Protein AF-A0A8J5SGZ2-F1 (afdb_monomer_lite)

Structure (mmCIF, N/CA/C/O backbone):
data_AF-A0A8J5SGZ2-F1
#
_entry.id   AF-A0A8J5SGZ2-F1
#
loop_
_atom_site.group_PDB
_atom_site.id
_atom_site.type_symbol
_atom_site.label_atom_id
_atom_site.label_alt_id
_atom_site.label_comp_id
_atom_site.label_asym_id
_atom_site.label_entity_id
_atom_site.label_seq_id
_atom_site.pdbx_PDB_ins_code
_atom_site.Cartn_x
_atom_site.Cartn_y
_atom_site.Cartn_z
_atom_site.occupancy
_atom_site.B_iso_or_equiv
_atom_site.auth_seq_id
_atom_site.auth_comp_id
_atom_site.auth_asym_id
_atom_site.auth_atom_id
_atom_site.pdbx_PDB_model_num
ATOM 1 N N . MET A 1 1 ? 29.372 41.945 -6.429 1.00 39.78 1 MET A N 1
ATOM 2 C CA . MET A 1 1 ? 28.797 40.917 -5.534 1.00 39.78 1 MET A CA 1
ATOM 3 C C . MET A 1 1 ? 28.670 39.652 -6.368 1.00 39.78 1 MET A C 1
ATOM 5 O O . MET A 1 1 ? 27.848 39.623 -7.261 1.00 39.78 1 MET A O 1
ATOM 9 N N . GLY A 1 2 ? 29.602 38.709 -6.348 1.00 36.69 2 GLY A N 1
ATOM 10 C CA . GLY A 1 2 ? 30.137 38.030 -5.170 1.00 36.69 2 GLY A CA 1
ATOM 11 C C . GLY A 1 2 ? 29.580 36.607 -5.205 1.00 36.69 2 GLY A C 1
ATOM 12 O O . GLY A 1 2 ? 28.569 36.333 -4.583 1.00 36.69 2 GLY A O 1
ATOM 13 N N . SER A 1 3 ? 30.179 35.780 -6.062 1.00 44.12 3 SER A N 1
ATOM 14 C CA . SER A 1 3 ? 29.795 34.405 -6.386 1.00 44.12 3 SER A CA 1
ATOM 15 C C . SER A 1 3 ? 30.082 33.466 -5.215 1.00 44.12 3 SER A C 1
ATOM 17 O O . SER A 1 3 ? 31.249 33.270 -4.885 1.00 44.12 3 SER A O 1
ATOM 19 N N . GLU A 1 4 ? 29.058 32.824 -4.656 1.00 42.91 4 GLU A N 1
ATOM 20 C CA . GLU A 1 4 ? 29.219 31.717 -3.706 1.00 42.91 4 GLU A CA 1
ATOM 21 C C . GLU A 1 4 ? 28.870 30.395 -4.406 1.00 42.91 4 GLU A C 1
ATOM 23 O O . GLU A 1 4 ? 27.816 29.793 -4.230 1.00 42.91 4 GLU A O 1
ATOM 28 N N . GLU A 1 5 ? 29.769 29.979 -5.300 1.00 47.19 5 GLU A N 1
ATOM 29 C CA . GLU A 1 5 ? 29.737 28.650 -5.907 1.00 47.19 5 GLU A CA 1
ATOM 30 C C . GLU A 1 5 ? 30.423 27.692 -4.926 1.00 47.19 5 GLU A C 1
ATOM 32 O O . GLU A 1 5 ? 31.636 27.766 -4.705 1.00 47.19 5 GLU A O 1
ATOM 37 N N . THR A 1 6 ? 29.634 26.827 -4.289 1.00 52.28 6 THR A N 1
ATOM 38 C CA . THR A 1 6 ? 30.109 25.872 -3.285 1.00 52.28 6 THR A CA 1
ATOM 39 C C . THR A 1 6 ? 31.180 24.943 -3.860 1.00 52.28 6 THR A C 1
ATOM 41 O O . THR A 1 6 ? 31.111 24.485 -5.004 1.00 52.28 6 THR A O 1
ATOM 44 N N . ALA A 1 7 ? 32.188 24.633 -3.038 1.00 47.56 7 ALA A N 1
ATOM 45 C CA . ALA A 1 7 ? 33.376 23.862 -3.414 1.00 47.56 7 ALA A CA 1
ATOM 46 C C . ALA A 1 7 ? 33.071 22.500 -4.081 1.00 47.56 7 ALA A C 1
ATOM 48 O O . ALA A 1 7 ? 33.886 22.000 -4.851 1.00 47.56 7 ALA A O 1
ATOM 49 N N . ALA A 1 8 ? 31.883 21.926 -3.867 1.00 44.81 8 ALA A N 1
ATOM 50 C CA . ALA A 1 8 ? 31.433 20.694 -4.515 1.00 44.81 8 ALA A CA 1
ATOM 51 C C . ALA A 1 8 ? 31.189 20.840 -6.036 1.00 44.81 8 ALA A C 1
ATOM 53 O O . ALA A 1 8 ? 31.510 19.928 -6.803 1.00 44.81 8 ALA A O 1
ATOM 54 N N . VAL A 1 9 ? 30.690 21.994 -6.498 1.00 49.38 9 VAL A N 1
ATOM 55 C CA . VAL A 1 9 ? 30.356 22.238 -7.918 1.00 49.38 9 VAL A CA 1
ATOM 56 C C . VAL A 1 9 ? 31.623 22.421 -8.763 1.00 49.38 9 VAL A C 1
ATOM 58 O O . VAL A 1 9 ? 31.719 21.917 -9.889 1.00 49.38 9 VAL A O 1
ATOM 61 N N . ARG A 1 10 ? 32.656 23.043 -8.182 1.00 52.56 10 ARG A N 1
ATOM 62 C CA . ARG A 1 10 ? 33.971 23.212 -8.821 1.00 52.56 10 ARG A CA 1
ATOM 63 C C . ARG A 1 10 ? 34.702 21.882 -9.018 1.00 52.56 10 ARG A C 1
ATOM 65 O O . ARG A 1 10 ? 35.293 21.667 -10.079 1.00 52.56 10 ARG A O 1
ATOM 72 N N . THR A 1 11 ? 34.603 20.957 -8.063 1.00 52.12 11 THR A N 1
ATOM 73 C CA . THR A 1 11 ? 35.242 19.632 -8.158 1.00 52.12 11 THR A CA 1
ATOM 74 C C . THR A 1 11 ? 34.554 18.741 -9.200 1.00 52.12 11 THR A C 1
ATOM 76 O O . THR A 1 11 ? 35.231 18.052 -9.967 1.00 52.12 11 THR A O 1
ATOM 79 N N . ALA A 1 12 ? 33.225 18.831 -9.330 1.00 43.44 12 ALA A N 1
ATOM 80 C CA . ALA A 1 12 ? 32.468 18.105 -10.353 1.00 43.44 12 ALA A CA 1
ATOM 81 C C . ALA A 1 12 ? 32.780 18.593 -11.784 1.00 43.44 12 ALA A C 1
ATOM 83 O O . ALA A 1 12 ? 32.965 17.785 -12.700 1.00 43.44 12 ALA A O 1
ATOM 84 N N . ARG A 1 13 ? 32.937 19.911 -11.990 1.00 51.06 13 ARG A N 1
ATOM 85 C CA . ARG A 1 13 ? 33.334 20.464 -13.300 1.00 51.06 13 ARG A CA 1
ATOM 86 C C . ARG A 1 13 ? 34.780 20.135 -13.682 1.00 51.06 13 ARG A C 1
ATOM 88 O O . ARG A 1 13 ? 35.051 19.939 -14.868 1.00 51.06 13 ARG A O 1
ATOM 95 N N . ALA A 1 14 ? 35.694 20.017 -12.718 1.00 48.00 14 ALA A N 1
ATOM 96 C CA . ALA A 1 14 ? 37.078 19.612 -12.980 1.00 48.00 14 ALA A CA 1
ATOM 97 C C . ALA A 1 14 ? 37.195 18.133 -13.411 1.00 48.00 14 ALA A C 1
ATOM 99 O O . ALA A 1 14 ? 37.999 17.813 -14.293 1.00 48.00 14 ALA A O 1
ATOM 100 N N . ALA A 1 15 ? 36.351 17.246 -12.868 1.00 43.59 15 ALA A N 1
ATOM 101 C CA . ALA A 1 15 ? 36.288 15.837 -13.268 1.00 43.59 15 ALA A CA 1
ATOM 102 C C . ALA A 1 15 ? 35.680 15.650 -14.675 1.00 43.59 15 ALA A C 1
ATOM 104 O O . ALA A 1 15 ? 36.215 14.888 -15.482 1.00 43.59 15 ALA A O 1
ATOM 105 N N . GLN A 1 16 ? 34.642 16.424 -15.021 1.00 42.50 16 GLN A N 1
ATOM 106 C CA . GLN A 1 16 ? 33.999 16.389 -16.345 1.00 42.50 16 GLN A CA 1
ATOM 107 C C . GLN A 1 16 ? 34.901 16.947 -17.465 1.00 42.50 16 GLN A C 1
ATOM 109 O O . GLN A 1 16 ? 34.803 16.527 -18.617 1.00 42.50 16 GLN A O 1
ATOM 114 N N . LYS A 1 17 ? 35.805 17.890 -17.154 1.00 40.62 17 LYS A N 1
ATOM 115 C CA . LYS A 1 17 ? 36.728 18.476 -18.147 1.00 40.62 17 LYS A CA 1
ATOM 116 C C . LYS A 1 17 ? 37.963 17.607 -18.415 1.00 40.62 17 LYS A C 1
ATOM 118 O O . LYS A 1 17 ? 38.535 17.705 -19.499 1.00 40.62 17 LYS A O 1
ATOM 123 N N . ARG A 1 18 ? 38.347 16.722 -17.484 1.00 39.28 18 ARG A N 1
ATOM 124 C CA . ARG A 1 18 ? 39.456 15.763 -17.672 1.00 39.28 18 ARG A CA 1
ATOM 125 C C . ARG A 1 18 ? 39.106 14.570 -18.570 1.00 39.28 18 ARG A C 1
ATOM 127 O O . ARG A 1 18 ? 40.022 13.940 -19.086 1.00 39.28 18 ARG A O 1
ATOM 134 N N . SER A 1 19 ? 37.827 14.286 -18.825 1.00 36.94 19 SER A N 1
ATOM 135 C CA . SER A 1 19 ? 37.414 13.186 -19.715 1.00 36.94 19 SER A CA 1
ATOM 136 C C . SER A 1 19 ? 37.376 13.555 -21.206 1.00 36.94 19 SER A C 1
ATOM 138 O O . SER A 1 19 ? 37.208 12.673 -22.046 1.00 36.94 19 SER A O 1
ATOM 140 N N . ARG A 1 20 ? 37.563 14.836 -21.566 1.00 40.66 20 ARG A N 1
ATOM 141 C CA . ARG A 1 20 ? 37.432 15.333 -22.953 1.00 40.66 20 ARG A CA 1
ATOM 142 C C . ARG A 1 20 ? 38.737 15.684 -23.672 1.00 40.66 20 ARG A C 1
ATOM 144 O O . ARG A 1 20 ? 38.683 16.199 -24.784 1.00 40.66 20 ARG A O 1
ATOM 151 N N . ALA A 1 21 ? 39.895 15.368 -23.100 1.00 38.44 21 ALA A N 1
ATOM 152 C CA . ALA A 1 21 ? 41.175 15.537 -23.781 1.00 38.44 21 ALA A CA 1
ATOM 153 C C . ALA A 1 21 ? 41.801 14.175 -24.114 1.00 38.44 21 ALA A C 1
ATOM 155 O O . ALA A 1 21 ? 42.454 13.556 -23.275 1.00 38.44 21 ALA A O 1
ATOM 156 N N . ARG A 1 22 ? 41.655 13.721 -25.364 1.00 38.19 22 ARG A N 1
ATOM 157 C CA . ARG A 1 22 ? 42.658 12.837 -25.971 1.00 38.19 22 ARG A CA 1
ATOM 158 C C . ARG A 1 22 ? 42.935 13.267 -27.406 1.00 38.19 22 ARG A C 1
ATOM 160 O O . ARG A 1 22 ? 42.044 13.288 -28.246 1.00 38.19 22 ARG A O 1
ATOM 167 N N . ALA A 1 23 ? 44.191 13.653 -27.596 1.00 37.97 23 ALA A N 1
ATOM 168 C CA . ALA A 1 23 ? 44.833 14.072 -28.831 1.00 37.97 23 ALA A CA 1
ATOM 169 C C . ALA A 1 23 ? 45.091 12.865 -29.777 1.00 37.97 23 ALA A C 1
ATOM 171 O O . ALA A 1 23 ? 44.833 11.720 -29.385 1.00 37.97 23 ALA A O 1
ATOM 172 N N . PRO A 1 24 ? 45.555 13.107 -31.019 1.00 43.41 24 PRO A N 1
ATOM 173 C CA . PRO A 1 24 ? 45.446 12.186 -32.147 1.00 43.41 24 PRO A CA 1
ATOM 174 C C . PRO A 1 24 ? 46.598 11.172 -32.227 1.00 43.41 2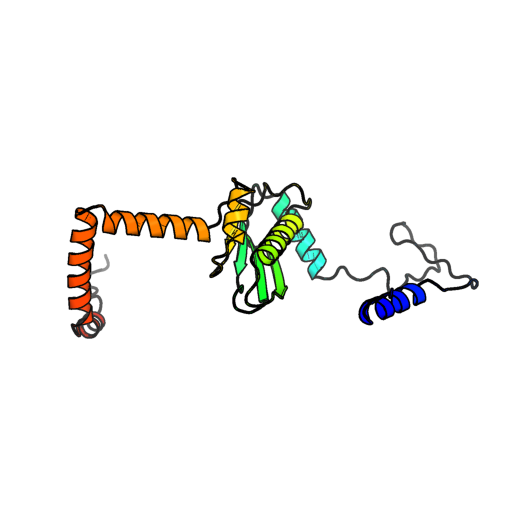4 PRO A C 1
ATOM 176 O O . PRO A 1 24 ? 47.676 11.391 -31.686 1.00 43.41 24 PRO A O 1
ATOM 179 N N . GLY A 1 25 ? 46.373 10.097 -32.992 1.00 43.97 25 GLY A N 1
ATOM 180 C CA . GLY A 1 25 ? 47.436 9.289 -33.599 1.00 43.97 25 GLY A CA 1
ATOM 181 C C . GLY A 1 25 ? 47.843 8.020 -32.846 1.00 43.97 25 GLY A C 1
ATOM 182 O O . GLY A 1 25 ? 48.640 8.051 -31.918 1.00 43.97 25 GLY A O 1
ATOM 183 N N . THR A 1 26 ? 47.315 6.876 -33.284 1.00 41.91 26 THR A N 1
ATOM 184 C CA . THR A 1 26 ? 48.059 5.652 -33.665 1.00 41.91 26 THR A CA 1
ATOM 185 C C . THR A 1 26 ? 47.029 4.571 -33.999 1.00 41.91 26 THR A C 1
ATOM 187 O O . THR A 1 26 ? 46.142 4.261 -33.204 1.00 41.91 26 THR A O 1
ATOM 190 N N . GLY A 1 27 ? 47.088 4.064 -35.231 1.00 46.97 27 GLY A N 1
ATOM 191 C CA . GLY A 1 27 ? 46.049 3.242 -35.846 1.00 46.97 27 GLY A CA 1
ATOM 192 C C . GLY A 1 27 ? 45.743 1.956 -35.081 1.00 46.97 27 GLY A C 1
ATOM 193 O O . GLY A 1 27 ? 46.535 1.022 -35.090 1.00 46.97 27 GLY A O 1
ATOM 194 N N . ARG A 1 28 ? 44.561 1.911 -34.462 1.00 44.16 28 ARG A N 1
ATOM 195 C CA . ARG A 1 28 ? 43.800 0.700 -34.130 1.00 44.16 28 ARG A CA 1
ATOM 196 C C . ARG A 1 28 ? 42.321 1.067 -34.238 1.00 44.16 28 ARG A C 1
ATOM 198 O O . ARG A 1 28 ? 41.805 1.815 -33.407 1.00 44.16 28 ARG A O 1
ATOM 205 N N . THR A 1 29 ? 41.671 0.615 -35.302 1.00 48.00 29 THR A N 1
ATOM 206 C CA . THR A 1 29 ? 40.232 0.781 -35.523 1.00 48.00 29 THR A CA 1
ATOM 207 C C . THR A 1 29 ? 39.467 -0.105 -34.539 1.00 48.00 29 THR A C 1
ATOM 209 O O . THR A 1 29 ? 39.744 -1.292 -34.407 1.00 48.00 29 THR A O 1
ATOM 212 N N . TRP A 1 30 ? 38.533 0.491 -33.798 1.00 47.16 30 TRP A N 1
ATOM 213 C CA . TRP A 1 30 ? 37.659 -0.204 -32.850 1.00 47.16 30 TRP A CA 1
ATOM 214 C C . TRP A 1 30 ? 36.287 -0.405 -33.505 1.00 47.16 30 TRP A C 1
ATOM 216 O O . TRP A 1 30 ? 35.710 0.560 -34.004 1.00 47.16 30 TRP A O 1
ATOM 226 N N . CYS A 1 31 ? 35.759 -1.630 -33.514 1.00 51.12 31 CYS A N 1
ATOM 227 C CA . CYS A 1 31 ? 34.445 -1.934 -34.095 1.00 51.12 31 CYS A CA 1
ATOM 228 C C . CYS A 1 31 ? 33.280 -1.550 -33.162 1.00 51.12 31 CYS A C 1
ATOM 230 O O . CYS A 1 31 ? 33.399 -1.626 -31.938 1.00 51.12 31 CYS A O 1
ATOM 232 N N . ARG A 1 32 ? 32.132 -1.183 -33.751 1.00 45.62 32 ARG A N 1
ATOM 233 C CA . ARG A 1 32 ? 30.823 -1.089 -33.073 1.00 45.62 32 ARG A CA 1
ATOM 234 C C . ARG A 1 32 ? 30.244 -2.496 -32.893 1.00 45.62 32 ARG A C 1
ATOM 236 O O . ARG A 1 32 ? 30.335 -3.304 -33.808 1.00 45.62 32 ARG A O 1
ATOM 243 N N . CYS A 1 33 ? 29.591 -2.763 -31.763 1.00 50.03 33 CYS A N 1
ATOM 244 C CA . CYS A 1 33 ? 29.043 -4.083 -31.414 1.00 50.03 33 CYS A CA 1
ATOM 245 C C . CYS A 1 33 ? 27.844 -4.554 -32.268 1.00 50.03 33 CYS A C 1
ATOM 247 O O . CYS A 1 33 ? 27.296 -5.613 -31.993 1.00 50.03 33 CYS A O 1
ATOM 249 N N . SER A 1 34 ? 27.416 -3.800 -33.284 1.00 44.03 34 SER A N 1
ATOM 250 C CA . SER A 1 34 ? 26.167 -4.051 -34.023 1.00 44.03 34 SER A CA 1
ATOM 251 C C . SER A 1 34 ? 26.365 -4.604 -35.442 1.00 44.03 34 SER A C 1
ATOM 253 O O . SER A 1 34 ? 25.450 -4.504 -36.252 1.00 44.03 34 SER A O 1
ATOM 255 N N . SER A 1 35 ? 27.533 -5.153 -35.788 1.00 38.00 35 SER A N 1
ATOM 256 C CA . SER A 1 35 ? 27.813 -5.618 -37.159 1.00 38.00 35 SER A CA 1
ATOM 257 C C . SER A 1 35 ? 28.221 -7.098 -37.204 1.00 38.00 35 SER A C 1
ATOM 259 O O . SER A 1 35 ? 29.193 -7.459 -36.540 1.00 38.00 35 SER A O 1
ATOM 261 N N . PRO A 1 36 ? 27.545 -7.951 -38.000 1.00 43.47 36 PRO A N 1
ATOM 262 C CA . PRO A 1 36 ? 28.054 -9.271 -38.384 1.00 43.47 36 PRO A CA 1
ATOM 263 C C . PRO A 1 36 ? 28.832 -9.195 -39.721 1.00 43.47 36 PRO A C 1
ATOM 265 O O . PRO A 1 36 ? 28.541 -8.292 -40.510 1.00 43.47 36 PRO A O 1
ATOM 268 N N . PRO A 1 37 ? 29.734 -10.141 -40.077 1.00 49.75 37 PRO A N 1
ATOM 269 C CA . PRO A 1 37 ? 30.523 -11.103 -39.286 1.00 49.75 37 PRO A CA 1
ATOM 270 C C . PRO A 1 37 ? 31.968 -10.581 -39.014 1.00 49.75 37 PRO A C 1
ATOM 272 O O . PRO A 1 37 ? 32.341 -9.525 -39.531 1.00 49.75 37 PRO A O 1
ATOM 275 N N . PRO A 1 38 ? 32.808 -11.264 -38.200 1.00 48.88 38 PRO A N 1
ATOM 276 C CA . PRO A 1 38 ? 34.107 -10.723 -37.789 1.00 48.88 38 PRO A CA 1
ATOM 277 C C . PRO A 1 38 ? 35.151 -10.772 -38.912 1.00 48.88 38 PRO A C 1
ATOM 279 O O . PRO A 1 38 ? 35.491 -11.836 -39.428 1.00 48.88 38 PRO A O 1
ATOM 282 N N . THR A 1 39 ? 35.727 -9.617 -39.243 1.00 51.88 39 THR A N 1
ATOM 283 C CA . THR A 1 39 ? 36.967 -9.539 -40.020 1.00 51.88 39 THR A CA 1
ATOM 284 C C . THR A 1 39 ? 38.148 -10.076 -39.196 1.00 51.88 39 THR A C 1
ATOM 286 O O . THR A 1 39 ? 38.248 -9.785 -37.996 1.00 51.88 39 THR A O 1
ATOM 289 N N . PRO A 1 40 ? 39.078 -10.839 -39.803 1.00 48.41 40 PRO A N 1
ATOM 290 C CA . PRO A 1 40 ? 40.262 -11.332 -39.106 1.00 48.41 40 PRO A CA 1
ATOM 291 C C . PRO A 1 40 ? 41.110 -10.158 -38.596 1.00 48.41 40 PRO A C 1
ATOM 293 O O . PRO A 1 40 ? 41.505 -9.290 -39.370 1.00 48.41 40 PRO A O 1
ATOM 296 N N . GLY A 1 41 ? 41.397 -10.128 -37.292 1.00 55.31 41 GLY A N 1
ATOM 297 C CA . GLY A 1 41 ? 42.345 -9.178 -36.692 1.00 55.31 41 GLY A CA 1
ATOM 298 C C . GLY A 1 41 ? 41.753 -8.088 -35.791 1.00 55.31 41 GLY A C 1
ATOM 299 O O . GLY A 1 41 ? 42.519 -7.345 -35.176 1.00 55.31 41 GLY A O 1
ATOM 300 N N . CYS A 1 42 ? 40.429 -8.000 -35.628 1.00 48.69 42 CYS A N 1
ATOM 301 C CA . CYS A 1 42 ? 39.827 -7.082 -34.654 1.00 48.69 42 CYS A CA 1
ATOM 302 C C . CYS A 1 42 ? 39.679 -7.729 -33.268 1.00 48.69 42 CYS A C 1
ATOM 304 O O . CYS A 1 42 ? 38.974 -8.722 -33.104 1.00 48.69 42 CYS A O 1
ATOM 306 N N . ARG A 1 43 ? 40.314 -7.140 -32.242 1.00 51.16 43 ARG A N 1
ATOM 307 C CA . ARG A 1 43 ? 40.067 -7.498 -30.835 1.00 51.16 43 ARG A CA 1
ATOM 308 C C . ARG A 1 43 ? 38.967 -6.597 -30.258 1.00 51.16 43 ARG A C 1
ATOM 310 O O . ARG A 1 43 ? 39.142 -5.376 -30.273 1.00 51.16 43 ARG A O 1
ATOM 317 N N . PRO A 1 44 ? 37.865 -7.152 -29.723 1.00 51.84 44 PRO A N 1
ATOM 318 C CA . PRO A 1 44 ? 36.855 -6.356 -29.040 1.00 51.84 44 PRO A CA 1
ATOM 319 C C . PRO A 1 44 ? 37.440 -5.693 -27.785 1.00 51.84 44 PRO A C 1
ATOM 321 O O . PRO A 1 44 ? 38.326 -6.228 -27.116 1.00 51.84 44 PRO A O 1
ATOM 324 N N . ARG A 1 45 ? 36.954 -4.487 -27.480 1.00 46.03 45 ARG A N 1
ATOM 325 C CA . ARG A 1 45 ? 37.373 -3.703 -26.315 1.00 46.03 45 ARG A CA 1
ATOM 326 C C . ARG A 1 45 ? 36.714 -4.308 -25.065 1.00 46.03 45 ARG A C 1
ATOM 328 O O . ARG A 1 45 ? 35.485 -4.347 -25.027 1.00 46.03 45 ARG A O 1
ATOM 335 N N . PRO A 1 46 ? 37.469 -4.723 -24.027 1.00 49.38 46 PRO A N 1
ATOM 336 C CA . PRO A 1 46 ? 36.893 -5.380 -22.845 1.00 49.38 46 PRO A CA 1
ATOM 337 C C . PRO A 1 46 ? 35.879 -4.520 -22.075 1.00 49.38 46 PRO A C 1
ATOM 339 O O . PRO A 1 46 ? 35.112 -5.039 -21.278 1.00 49.38 46 PRO A O 1
ATOM 342 N N . SER A 1 47 ? 35.870 -3.202 -22.302 1.00 52.53 47 SER A N 1
ATOM 343 C CA . SER A 1 47 ? 35.061 -2.249 -21.540 1.00 52.53 47 SER A CA 1
ATOM 344 C C . SER A 1 47 ? 33.727 -1.857 -22.189 1.00 52.53 47 SER A C 1
ATOM 346 O O . SER A 1 47 ? 33.019 -1.046 -21.604 1.00 52.53 47 SER A O 1
ATOM 348 N N . SER A 1 48 ? 33.395 -2.339 -23.397 1.00 47.56 48 SER A N 1
ATOM 349 C CA . SER A 1 48 ? 32.116 -2.005 -24.067 1.00 47.56 48 SER A CA 1
ATOM 350 C C . SER A 1 48 ? 31.229 -3.207 -24.382 1.00 47.56 48 SER A C 1
ATOM 352 O O . SER A 1 48 ? 30.104 -3.019 -24.828 1.00 47.56 48 SER A O 1
ATOM 354 N N . CYS A 1 49 ? 31.709 -4.422 -24.125 1.00 42.25 49 CYS A N 1
ATOM 355 C CA . CYS A 1 49 ? 30.880 -5.620 -24.020 1.00 42.25 49 CYS A CA 1
ATOM 356 C C . CYS A 1 49 ? 30.777 -5.981 -22.536 1.00 42.25 49 CYS A C 1
ATOM 358 O O . CYS A 1 49 ? 31.156 -7.073 -22.123 1.00 42.25 49 CYS A O 1
ATOM 360 N N . ALA A 1 50 ? 30.402 -5.006 -21.705 1.00 47.75 50 ALA A N 1
ATOM 361 C CA . ALA A 1 50 ? 30.113 -5.295 -20.313 1.00 47.75 50 ALA A CA 1
ATOM 362 C C . ALA A 1 50 ? 28.912 -6.241 -20.298 1.00 47.75 50 ALA A C 1
ATOM 364 O O . ALA A 1 50 ? 27.897 -5.952 -20.930 1.00 47.75 50 ALA A O 1
ATOM 365 N N . ALA A 1 51 ? 29.073 -7.376 -19.619 1.00 44.69 51 ALA A N 1
ATOM 366 C CA . ALA A 1 51 ? 27.978 -8.247 -19.240 1.00 44.69 51 ALA A CA 1
ATOM 367 C C . ALA A 1 51 ? 26.800 -7.385 -18.779 1.00 44.69 51 ALA A C 1
ATOM 369 O O . ALA A 1 51 ? 26.985 -6.501 -17.936 1.00 44.69 51 ALA A O 1
ATOM 370 N N . GLU A 1 52 ? 25.620 -7.616 -19.351 1.00 40.56 52 GLU A N 1
ATOM 371 C CA . GLU A 1 52 ? 24.394 -7.067 -18.791 1.00 40.56 52 GLU A CA 1
ATOM 372 C C . GLU A 1 52 ? 24.394 -7.419 -17.305 1.00 40.56 52 GLU A C 1
ATOM 374 O O . GLU A 1 52 ? 24.489 -8.587 -16.921 1.00 40.56 52 GLU A O 1
ATOM 379 N N . THR A 1 53 ? 24.430 -6.400 -16.449 1.00 47.66 53 THR A N 1
ATOM 380 C CA . THR A 1 53 ? 24.417 -6.614 -15.009 1.00 47.66 53 THR A CA 1
ATOM 381 C C . THR A 1 53 ? 23.165 -7.429 -14.677 1.00 47.66 53 THR A C 1
ATOM 383 O O . THR A 1 53 ? 22.093 -7.103 -15.192 1.00 47.66 53 THR A O 1
ATOM 386 N N . PRO A 1 54 ? 23.243 -8.450 -13.801 1.00 54.97 54 PRO A N 1
ATOM 387 C CA . PRO A 1 54 ? 22.088 -9.286 -13.455 1.00 54.97 54 PRO A CA 1
ATOM 388 C C . PRO A 1 54 ? 20.855 -8.477 -13.022 1.00 54.97 54 PRO A C 1
ATOM 390 O O . PRO A 1 54 ? 19.725 -8.898 -13.235 1.00 54.97 54 PRO A O 1
ATOM 393 N N . LEU A 1 55 ? 21.089 -7.285 -12.458 1.00 58.66 55 LEU A N 1
ATOM 394 C CA . LEU A 1 55 ? 20.065 -6.333 -12.038 1.00 58.66 55 LEU A CA 1
ATOM 395 C C . LEU A 1 55 ? 19.334 -5.646 -13.207 1.00 58.66 55 LEU A C 1
ATOM 397 O O . LEU A 1 55 ? 18.167 -5.312 -13.077 1.00 58.66 55 LEU A O 1
ATOM 401 N N . HIS A 1 56 ? 20.002 -5.391 -14.335 1.00 66.25 56 HIS A N 1
ATOM 402 C CA . HIS A 1 56 ? 19.364 -4.759 -15.494 1.00 66.25 56 HIS A CA 1
ATOM 403 C C . HIS A 1 56 ? 18.516 -5.777 -16.259 1.00 66.25 56 HIS A C 1
ATOM 405 O O . HIS A 1 56 ? 17.372 -5.494 -16.599 1.00 66.25 56 HIS A O 1
ATOM 411 N N . ALA A 1 57 ? 19.043 -6.990 -16.453 1.00 68.62 57 ALA A N 1
ATOM 412 C CA . ALA A 1 57 ? 18.302 -8.084 -17.073 1.00 68.62 57 ALA A CA 1
ATOM 413 C C . ALA A 1 57 ? 17.044 -8.460 -16.266 1.00 68.62 57 ALA A C 1
ATOM 415 O O . ALA A 1 57 ? 15.985 -8.675 -16.853 1.00 68.62 57 ALA A O 1
ATOM 416 N N . SER A 1 58 ? 17.124 -8.471 -14.928 1.00 71.75 58 SER A N 1
ATOM 417 C CA . SER A 1 58 ? 15.961 -8.752 -14.078 1.00 71.75 58 SER A CA 1
ATOM 418 C C . SER A 1 58 ? 14.895 -7.657 -14.141 1.00 71.75 58 SER A C 1
ATOM 420 O O . SER A 1 58 ? 13.708 -7.968 -14.129 1.00 71.75 58 SER A O 1
ATOM 422 N N . VAL A 1 59 ? 15.290 -6.385 -14.259 1.00 80.25 59 VAL A N 1
ATOM 423 C CA . VAL A 1 59 ? 14.344 -5.278 -14.466 1.00 80.25 59 VAL A CA 1
ATOM 424 C C . VAL A 1 59 ? 13.692 -5.377 -15.839 1.00 80.25 59 VAL A C 1
ATOM 426 O O . VAL A 1 59 ? 12.478 -5.237 -15.932 1.00 80.25 59 VAL A O 1
ATOM 429 N N . VAL A 1 60 ? 14.456 -5.676 -16.892 1.00 83.62 60 VAL A N 1
ATOM 430 C CA . VAL A 1 60 ? 13.910 -5.858 -18.245 1.00 83.62 60 VAL A CA 1
ATOM 431 C C . VAL A 1 60 ? 12.886 -6.999 -18.274 1.00 83.62 60 VAL A C 1
ATOM 433 O O . VAL A 1 60 ? 11.772 -6.782 -18.750 1.00 83.62 60 VAL A O 1
ATOM 436 N N . ASP A 1 61 ? 13.200 -8.164 -17.699 1.00 83.94 61 ASP A N 1
ATOM 437 C CA . ASP A 1 61 ? 12.249 -9.285 -17.581 1.00 83.94 61 ASP A CA 1
ATOM 438 C C . ASP A 1 61 ? 11.002 -8.885 -16.775 1.00 83.94 61 ASP A C 1
ATOM 440 O O . ASP A 1 61 ? 9.870 -9.092 -17.212 1.00 83.94 61 ASP A O 1
ATOM 444 N N . ALA A 1 62 ? 11.183 -8.215 -15.635 1.00 83.75 62 ALA A N 1
ATOM 445 C CA . ALA A 1 62 ? 10.067 -7.744 -14.824 1.00 83.75 62 ALA A CA 1
ATOM 446 C C . ALA A 1 62 ? 9.179 -6.734 -15.575 1.00 83.75 62 ALA A C 1
ATOM 448 O O . ALA A 1 62 ? 7.955 -6.823 -15.490 1.00 83.75 62 ALA A O 1
ATOM 449 N N . THR A 1 63 ? 9.765 -5.807 -16.343 1.00 87.19 63 THR A N 1
ATOM 450 C CA . THR A 1 63 ? 9.003 -4.848 -17.163 1.00 87.19 63 THR A CA 1
ATOM 451 C C . THR A 1 63 ? 8.245 -5.528 -18.299 1.00 87.19 63 THR A C 1
ATOM 453 O O . THR A 1 63 ? 7.118 -5.134 -18.584 1.00 87.19 63 THR A O 1
ATOM 456 N N . ALA A 1 64 ? 8.809 -6.573 -18.916 1.00 87.12 64 ALA A N 1
ATOM 457 C CA . ALA A 1 64 ? 8.108 -7.353 -19.933 1.00 87.12 64 ALA A CA 1
ATOM 458 C C . ALA A 1 64 ? 6.865 -8.025 -19.334 1.00 87.12 64 ALA A C 1
ATOM 460 O O . ALA A 1 64 ? 5.760 -7.848 -19.838 1.00 87.12 64 ALA A O 1
ATOM 461 N N . ARG A 1 65 ? 7.018 -8.674 -18.175 1.00 88.56 65 ARG A N 1
ATOM 462 C CA . ARG A 1 65 ? 5.898 -9.316 -17.467 1.00 88.56 65 ARG A CA 1
ATOM 463 C C . ARG A 1 65 ? 4.839 -8.327 -16.985 1.00 88.56 65 ARG A C 1
ATOM 465 O O . ARG A 1 65 ? 3.664 -8.673 -16.946 1.00 88.56 65 ARG A O 1
ATOM 472 N N . VAL A 1 66 ? 5.244 -7.117 -16.599 1.00 89.38 66 VAL A N 1
ATOM 473 C CA . VAL A 1 66 ? 4.311 -6.041 -16.237 1.00 89.38 66 VAL A CA 1
ATOM 474 C C . VAL A 1 66 ? 3.525 -5.555 -17.452 1.00 89.38 66 VAL A C 1
ATOM 476 O O . VAL A 1 66 ? 2.328 -5.334 -17.324 1.00 89.38 66 VAL A O 1
ATOM 479 N N . ARG A 1 67 ? 4.159 -5.430 -18.625 1.00 87.50 67 ARG A N 1
ATOM 480 C CA . ARG A 1 67 ? 3.476 -5.041 -19.872 1.00 87.50 67 ARG A CA 1
ATOM 481 C C . ARG A 1 67 ? 2.463 -6.080 -20.345 1.00 87.50 67 ARG A C 1
ATOM 483 O O . ARG A 1 67 ? 1.444 -5.705 -20.912 1.00 87.50 67 ARG A O 1
ATOM 490 N N . ASP A 1 68 ? 2.737 -7.356 -20.097 1.00 89.00 68 ASP A N 1
ATOM 491 C CA . ASP A 1 68 ? 1.820 -8.448 -20.433 1.00 89.00 68 ASP A CA 1
ATOM 492 C C . ASP A 1 68 ? 0.667 -8.586 -19.419 1.00 89.00 68 ASP A C 1
ATOM 494 O O . ASP A 1 68 ? -0.306 -9.305 -19.663 1.00 89.00 68 ASP A O 1
ATOM 498 N N . ALA A 1 69 ? 0.756 -7.914 -18.267 1.00 89.44 69 ALA A N 1
ATOM 499 C CA . ALA A 1 69 ? -0.278 -7.920 -17.244 1.00 89.44 69 ALA A CA 1
ATOM 500 C C . ALA A 1 69 ? -1.273 -6.766 -17.443 1.00 89.44 69 ALA A C 1
ATOM 502 O O . ALA A 1 69 ? -0.900 -5.647 -17.768 1.00 89.44 69 ALA A O 1
ATOM 503 N N . LEU A 1 70 ? -2.557 -7.021 -17.158 1.00 89.50 70 LEU A N 1
ATOM 504 C CA . LEU A 1 70 ? -3.610 -5.993 -17.221 1.00 89.50 70 LEU A CA 1
ATOM 505 C C . LEU A 1 70 ? -3.378 -4.847 -16.227 1.00 89.50 70 LEU A C 1
ATOM 507 O O . LEU A 1 70 ? -3.751 -3.705 -16.475 1.00 89.50 70 LEU A O 1
ATOM 511 N N . PHE A 1 71 ? -2.819 -5.185 -15.068 1.00 92.75 71 PHE A N 1
ATOM 512 C CA . PHE A 1 71 ? -2.439 -4.250 -14.026 1.00 92.75 71 PHE A CA 1
ATOM 513 C C . PHE A 1 71 ? -1.392 -4.892 -13.113 1.00 92.75 71 PHE A C 1
ATOM 515 O O . PHE A 1 71 ? -1.155 -6.099 -13.162 1.00 92.75 71 PHE A O 1
ATOM 522 N N . PHE A 1 72 ? -0.804 -4.094 -12.236 1.00 93.50 72 PHE A N 1
ATOM 523 C CA . PHE A 1 72 ? 0.083 -4.525 -11.169 1.00 93.50 72 PHE A CA 1
ATOM 524 C C . PHE A 1 72 ? -0.133 -3.679 -9.914 1.00 93.50 72 PHE A C 1
ATOM 526 O O . PHE A 1 72 ? -0.762 -2.621 -9.949 1.00 93.50 72 PHE A O 1
ATOM 533 N N . GLN A 1 73 ? 0.404 -4.144 -8.793 1.00 94.00 73 GLN A N 1
ATOM 534 C CA . GLN A 1 73 ? 0.391 -3.431 -7.522 1.00 94.00 73 GLN A CA 1
ATOM 535 C C . GLN A 1 73 ? 1.823 -3.243 -7.026 1.00 94.00 73 GLN A C 1
ATOM 537 O O . GLN A 1 73 ? 2.612 -4.189 -7.028 1.00 94.00 73 GLN A O 1
ATOM 542 N N . LEU A 1 74 ? 2.157 -2.034 -6.583 1.00 94.44 74 LEU A N 1
ATOM 543 C CA . LEU A 1 74 ? 3.456 -1.744 -5.979 1.00 94.44 74 LEU A CA 1
ATOM 544 C C . LEU A 1 74 ? 3.383 -2.000 -4.466 1.00 94.44 74 LEU A C 1
ATOM 546 O O . LEU A 1 74 ? 2.568 -1.387 -3.782 1.00 94.44 74 LEU A O 1
ATOM 550 N N . ASP A 1 75 ? 4.230 -2.873 -3.926 1.00 93.88 75 ASP A N 1
ATOM 551 C CA . ASP A 1 75 ? 4.443 -3.024 -2.480 1.00 93.88 75 ASP A CA 1
ATOM 552 C C . ASP A 1 75 ? 5.698 -2.252 -2.064 1.00 93.88 75 ASP A C 1
ATOM 554 O O . ASP A 1 75 ? 6.750 -2.363 -2.693 1.00 93.88 75 ASP A O 1
ATOM 558 N N . ALA A 1 76 ? 5.575 -1.454 -1.010 1.00 93.06 76 ALA A N 1
ATOM 559 C CA . ALA A 1 76 ? 6.612 -0.587 -0.480 1.00 93.06 76 ALA A CA 1
ATOM 560 C C . ALA A 1 76 ? 6.718 -0.782 1.040 1.00 93.06 76 ALA A C 1
ATOM 562 O O . ALA A 1 76 ? 5.846 -0.355 1.804 1.00 93.06 76 ALA A O 1
ATOM 563 N N . ASP A 1 77 ? 7.803 -1.403 1.487 1.00 90.75 77 ASP A N 1
ATOM 564 C CA . ASP A 1 77 ? 8.075 -1.701 2.898 1.00 90.75 77 ASP A CA 1
ATOM 565 C C . ASP A 1 77 ? 9.354 -1.005 3.379 1.00 90.75 77 ASP A C 1
ATOM 567 O O . ASP A 1 77 ? 10.161 -0.576 2.565 1.00 90.75 77 ASP A O 1
ATOM 571 N N . GLY A 1 78 ? 9.560 -0.881 4.689 1.00 87.12 78 GLY A N 1
ATOM 572 C CA . GLY A 1 78 ? 10.821 -0.368 5.247 1.00 87.12 78 GLY A CA 1
ATOM 573 C C . GLY A 1 78 ? 10.929 1.158 5.372 1.00 87.12 78 GLY A C 1
ATOM 574 O O . GLY A 1 78 ? 11.982 1.695 5.710 1.00 87.12 78 GLY A O 1
ATOM 575 N N . TRP A 1 79 ? 9.821 1.893 5.214 1.00 85.38 79 TRP A N 1
ATOM 576 C CA . TRP A 1 79 ? 9.774 3.362 5.365 1.00 85.38 79 TRP A CA 1
ATOM 577 C C . TRP A 1 79 ? 10.232 3.899 6.736 1.00 85.38 79 TRP A C 1
ATOM 579 O O . TRP A 1 79 ? 10.436 5.101 6.892 1.00 85.38 79 TRP A O 1
ATOM 589 N N . ARG A 1 80 ? 10.373 3.038 7.755 1.00 78.31 80 ARG A N 1
ATOM 590 C CA . ARG A 1 80 ? 10.901 3.403 9.083 1.00 78.31 80 ARG A CA 1
ATOM 591 C C . ARG A 1 80 ? 12.392 3.111 9.258 1.00 78.31 8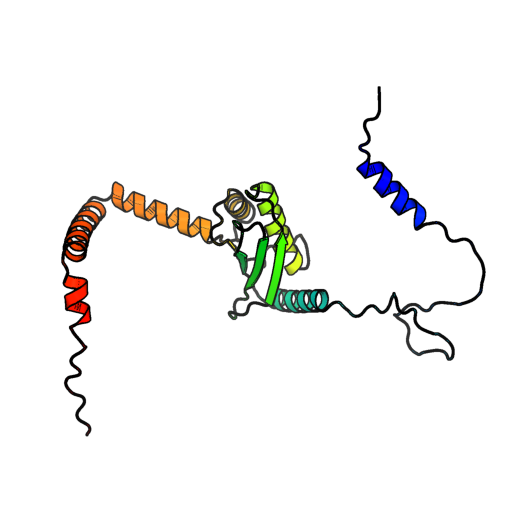0 ARG A C 1
ATOM 593 O O . ARG A 1 80 ? 12.981 3.607 10.212 1.00 78.31 80 ARG A O 1
ATOM 600 N N . GLU A 1 81 ? 12.989 2.328 8.366 1.00 78.38 81 GLU A N 1
ATOM 601 C CA . GLU A 1 81 ? 14.318 1.727 8.532 1.00 78.38 81 GLU A CA 1
ATOM 602 C C . GLU A 1 81 ? 15.375 2.349 7.598 1.00 78.38 81 GLU A C 1
ATOM 604 O O . GLU A 1 81 ? 16.416 1.749 7.360 1.00 78.38 81 GLU A O 1
ATOM 609 N N . GLN A 1 82 ? 15.122 3.556 7.067 1.00 84.62 82 GLN A N 1
ATOM 610 C CA . GLN A 1 82 ? 15.977 4.274 6.094 1.00 84.62 82 GLN A CA 1
ATOM 611 C C . GLN A 1 82 ? 16.241 3.522 4.777 1.00 84.62 82 GLN A C 1
ATOM 613 O O . GLN A 1 82 ? 16.985 3.999 3.921 1.00 84.62 82 GLN A O 1
ATOM 618 N N . LEU A 1 83 ? 15.614 2.366 4.580 1.00 90.44 83 LEU A N 1
ATOM 619 C CA . LEU A 1 83 ? 15.740 1.549 3.387 1.00 90.44 83 LEU A CA 1
ATOM 620 C C . LEU A 1 83 ? 14.356 1.058 2.990 1.00 90.44 83 LEU A C 1
ATOM 622 O O . LEU A 1 83 ? 13.778 0.199 3.653 1.00 90.44 83 LEU A O 1
ATOM 626 N N . VAL A 1 84 ? 13.834 1.601 1.897 1.00 91.94 84 VAL A N 1
ATOM 627 C CA . VAL A 1 84 ? 12.543 1.186 1.361 1.00 91.94 84 VAL A CA 1
ATOM 628 C C . VAL A 1 84 ? 12.759 0.064 0.368 1.00 91.94 84 VAL A C 1
ATOM 630 O O . VAL A 1 84 ? 13.511 0.200 -0.594 1.00 91.94 84 VAL A O 1
ATOM 633 N N . THR A 1 85 ? 12.079 -1.045 0.597 1.00 93.06 85 THR A N 1
ATOM 634 C CA . THR A 1 85 ? 12.008 -2.162 -0.331 1.00 93.06 85 THR A CA 1
ATOM 635 C C . THR A 1 85 ? 10.767 -2.011 -1.192 1.00 93.06 85 THR A C 1
ATOM 637 O O . THR A 1 85 ? 9.652 -1.977 -0.677 1.00 93.06 85 THR A O 1
ATOM 640 N N . LEU A 1 86 ? 10.972 -1.922 -2.499 1.00 93.94 86 LEU A N 1
ATOM 641 C CA . LEU A 1 86 ? 9.937 -1.787 -3.511 1.00 93.94 86 LEU A CA 1
ATOM 642 C C . LEU A 1 86 ? 9.819 -3.092 -4.278 1.00 93.94 86 LEU A C 1
ATOM 644 O O . LEU A 1 86 ? 10.824 -3.597 -4.779 1.00 93.94 86 LEU A O 1
ATOM 648 N N . SER A 1 87 ? 8.606 -3.608 -4.417 1.00 94.00 87 SER A N 1
ATOM 649 C CA . SER A 1 87 ? 8.346 -4.794 -5.220 1.00 94.00 87 SER A CA 1
ATOM 650 C C . SER A 1 87 ? 7.049 -4.697 -6.006 1.00 94.00 87 SER A C 1
ATOM 652 O O . SER A 1 87 ? 6.157 -3.935 -5.649 1.00 94.00 87 SER A O 1
ATOM 654 N N . VAL A 1 88 ? 6.959 -5.438 -7.110 1.00 94.06 88 VAL A N 1
ATOM 655 C CA . VAL A 1 88 ? 5.781 -5.420 -7.988 1.00 94.06 88 VAL A CA 1
ATOM 656 C C . VAL A 1 88 ? 5.077 -6.757 -7.946 1.00 94.06 88 VAL A C 1
ATOM 658 O O . VAL A 1 88 ? 5.670 -7.772 -8.314 1.00 94.06 88 VAL A O 1
ATOM 661 N N . ASN A 1 89 ? 3.809 -6.718 -7.554 1.00 94.50 89 ASN A N 1
ATOM 662 C CA . ASN A 1 89 ? 2.908 -7.857 -7.524 1.00 94.50 89 ASN A CA 1
ATOM 663 C C . ASN A 1 89 ? 2.013 -7.847 -8.764 1.00 94.50 89 ASN A C 1
ATOM 665 O O . ASN A 1 89 ? 1.369 -6.842 -9.075 1.00 94.50 89 ASN A O 1
ATOM 669 N N . LEU A 1 90 ? 1.965 -8.981 -9.452 1.00 93.94 90 LEU A N 1
ATOM 670 C CA . LEU A 1 90 ? 1.120 -9.222 -10.614 1.00 93.94 90 LEU A CA 1
ATOM 671 C C . LEU A 1 90 ? -0.193 -9.916 -10.199 1.00 93.94 90 LEU A C 1
ATOM 673 O O . LEU A 1 90 ? -0.243 -10.581 -9.160 1.00 93.94 90 LEU A O 1
ATOM 677 N N . PRO A 1 91 ? -1.261 -9.834 -11.013 1.00 90.88 91 PRO A N 1
ATOM 678 C CA . PRO A 1 91 ? -2.569 -10.425 -10.706 1.00 90.88 91 PRO A CA 1
ATOM 679 C C . PRO A 1 91 ? -2.548 -11.954 -10.582 1.00 90.88 91 PRO A C 1
ATOM 681 O O . PRO A 1 91 ? -3.423 -12.531 -9.946 1.00 90.88 91 PRO A O 1
ATOM 684 N N . ASN A 1 92 ? -1.537 -12.619 -11.145 1.00 90.31 92 ASN A N 1
ATOM 685 C CA . ASN A 1 92 ? -1.316 -14.060 -10.991 1.00 90.31 92 ASN A CA 1
ATOM 686 C C . ASN A 1 92 ? -0.682 -14.444 -9.634 1.00 90.31 92 ASN A C 1
ATOM 688 O O . ASN A 1 92 ? -0.334 -15.606 -9.432 1.00 90.31 92 ASN A O 1
ATOM 692 N N . GLY A 1 93 ? -0.496 -13.481 -8.724 1.00 88.06 93 GLY A N 1
ATOM 693 C CA . GLY A 1 93 ? 0.095 -13.687 -7.402 1.00 88.06 93 GLY A CA 1
ATOM 694 C C . GLY A 1 93 ? 1.623 -13.758 -7.390 1.00 88.06 93 GLY A C 1
ATOM 695 O O . GLY A 1 93 ? 2.201 -14.070 -6.351 1.00 88.06 93 GLY A O 1
ATOM 696 N N . THR A 1 94 ? 2.291 -13.484 -8.515 1.00 90.19 94 THR A N 1
ATOM 697 C CA . THR A 1 94 ? 3.760 -13.474 -8.585 1.00 90.19 94 THR A CA 1
ATOM 698 C C . THR A 1 94 ? 4.337 -12.092 -8.291 1.00 90.19 94 THR A C 1
ATOM 700 O O . THR A 1 94 ? 3.731 -11.069 -8.613 1.00 90.19 94 THR A O 1
ATOM 703 N N . THR A 1 95 ? 5.539 -12.067 -7.715 1.00 92.19 95 THR A N 1
ATOM 704 C CA . THR A 1 95 ? 6.319 -10.846 -7.486 1.00 92.19 95 THR A CA 1
ATOM 705 C C . THR A 1 95 ? 7.548 -10.871 -8.390 1.00 92.19 95 THR A C 1
ATOM 707 O O . THR A 1 95 ? 8.311 -11.835 -8.350 1.00 92.19 95 THR A O 1
ATOM 710 N N . VAL A 1 96 ? 7.735 -9.847 -9.227 1.00 85.31 96 VAL A N 1
ATOM 711 C CA . VAL A 1 96 ? 8.734 -9.885 -10.323 1.00 85.31 96 VAL A CA 1
ATOM 712 C C . VAL A 1 96 ? 9.845 -8.843 -10.213 1.00 85.31 96 VAL A C 1
ATOM 714 O O . VAL A 1 96 ? 10.902 -9.009 -10.807 1.00 85.31 96 VAL A O 1
ATOM 717 N N . PHE A 1 97 ? 9.644 -7.789 -9.427 1.00 81.31 97 PHE A N 1
ATOM 718 C CA . PHE A 1 97 ? 10.608 -6.705 -9.249 1.00 81.31 97 PHE A CA 1
ATOM 719 C C . PHE A 1 97 ? 10.938 -6.550 -7.772 1.00 81.31 97 PHE A C 1
ATOM 721 O O . PHE A 1 97 ? 10.042 -6.664 -6.937 1.00 81.31 97 PHE A O 1
ATOM 728 N N . HIS A 1 98 ? 12.203 -6.274 -7.459 1.00 85.06 98 HIS A N 1
ATOM 729 C CA . HIS A 1 98 ? 12.639 -5.950 -6.108 1.00 85.06 98 HIS A CA 1
ATOM 730 C C . HIS A 1 98 ? 13.763 -4.909 -6.165 1.00 85.06 98 HIS A C 1
ATOM 732 O O . HIS A 1 98 ? 14.847 -5.181 -6.683 1.00 85.06 98 HIS A O 1
ATOM 738 N N . ARG A 1 99 ? 13.516 -3.711 -5.636 1.00 89.38 99 ARG A N 1
ATOM 739 C CA . ARG A 1 99 ? 14.479 -2.603 -5.584 1.00 89.38 99 ARG A CA 1
ATOM 740 C C . ARG A 1 99 ? 14.540 -2.064 -4.167 1.00 89.38 99 ARG A C 1
ATOM 742 O O . ARG A 1 99 ? 13.518 -1.707 -3.597 1.00 89.38 99 ARG A O 1
ATOM 749 N N . ALA A 1 100 ? 15.741 -1.978 -3.615 1.00 91.19 100 ALA A N 1
ATOM 750 C CA . ALA A 1 100 ? 15.970 -1.309 -2.344 1.00 91.19 100 ALA A CA 1
ATOM 751 C C . ALA A 1 100 ? 16.421 0.135 -2.608 1.00 91.19 100 ALA A C 1
ATOM 753 O O . ALA A 1 100 ? 17.349 0.363 -3.387 1.00 91.19 100 ALA A O 1
ATOM 754 N N . VAL A 1 101 ? 15.754 1.104 -1.987 1.00 89.94 101 VAL A N 1
ATOM 755 C CA . VAL A 1 101 ? 16.021 2.538 -2.134 1.00 89.94 101 VAL A CA 1
ATOM 756 C C . VAL A 1 101 ? 16.348 3.117 -0.760 1.00 89.94 101 VAL A C 1
ATOM 758 O O . VAL A 1 101 ? 15.493 3.085 0.127 1.00 89.94 101 VAL A O 1
ATOM 761 N N . PRO A 1 102 ? 17.567 3.640 -0.548 1.00 88.62 102 PRO A N 1
ATOM 762 C CA . PRO A 1 102 ? 17.884 4.381 0.663 1.00 88.62 102 PRO A CA 1
ATOM 763 C C . PRO A 1 102 ? 17.026 5.647 0.739 1.00 88.62 102 PRO A C 1
ATOM 765 O O . PRO A 1 102 ? 16.959 6.403 -0.230 1.00 88.62 102 PRO A O 1
ATOM 768 N N . VAL A 1 103 ? 16.392 5.890 1.883 1.00 88.38 103 VAL A N 1
ATOM 769 C CA . VAL A 1 103 ? 15.568 7.079 2.126 1.00 88.38 103 VAL A CA 1
ATOM 770 C C . VAL A 1 103 ? 15.949 7.734 3.457 1.00 88.38 103 VAL A C 1
ATOM 772 O O . VAL A 1 103 ? 16.288 7.037 4.415 1.00 88.38 103 VAL A O 1
ATOM 775 N N . PRO A 1 104 ? 15.876 9.071 3.574 1.00 83.62 104 PRO A N 1
ATOM 776 C CA . PRO A 1 104 ? 16.060 9.734 4.859 1.00 83.62 104 PRO A CA 1
ATOM 777 C C . PRO A 1 104 ? 14.939 9.335 5.830 1.00 83.62 104 PRO A C 1
ATOM 779 O O . PRO A 1 104 ? 13.795 9.150 5.414 1.00 83.62 104 PRO A O 1
ATOM 782 N N . ALA A 1 105 ? 15.245 9.234 7.128 1.00 83.06 105 ALA A N 1
ATOM 783 C CA . ALA A 1 105 ? 14.254 9.029 8.186 1.00 83.06 105 ALA A CA 1
ATOM 784 C C . ALA A 1 105 ? 14.242 10.233 9.150 1.00 83.06 105 ALA A C 1
ATOM 786 O O . ALA A 1 105 ? 15.288 10.541 9.721 1.00 83.06 105 ALA A O 1
ATOM 787 N N . PRO A 1 106 ? 13.089 10.895 9.378 1.00 83.38 106 PRO A N 1
ATOM 788 C CA . PRO A 1 106 ? 11.785 10.643 8.761 1.00 83.38 106 PRO A CA 1
ATOM 789 C C . PRO A 1 106 ? 11.754 11.074 7.287 1.00 83.38 106 PRO A C 1
ATOM 791 O O . PRO A 1 106 ? 12.287 12.120 6.927 1.00 83.38 106 PRO A O 1
ATOM 794 N N . THR A 1 107 ? 11.113 10.276 6.434 1.00 86.50 107 THR A N 1
ATOM 795 C CA . THR A 1 107 ? 11.039 10.568 4.999 1.00 86.50 107 THR A CA 1
ATOM 796 C C . THR A 1 107 ? 10.031 11.689 4.730 1.00 86.50 107 THR A C 1
ATOM 798 O O . THR A 1 107 ? 8.861 11.536 5.100 1.00 86.50 107 THR A O 1
ATOM 801 N N . PRO A 1 108 ? 10.433 12.806 4.089 1.00 89.44 108 PRO A N 1
ATOM 802 C CA . PRO A 1 108 ? 9.499 13.847 3.678 1.00 89.44 108 PRO A CA 1
ATOM 803 C C . PRO A 1 108 ? 8.435 13.292 2.729 1.00 89.44 108 PRO A C 1
ATOM 805 O O . PRO A 1 108 ? 8.716 12.425 1.904 1.00 89.44 108 PRO A O 1
ATOM 808 N N . SER A 1 109 ? 7.210 13.808 2.834 1.00 90.19 109 SER A N 1
ATOM 809 C CA . SER A 1 109 ? 6.086 13.332 2.022 1.00 90.19 109 SER A CA 1
ATOM 810 C C . SER A 1 109 ? 6.332 13.505 0.523 1.00 90.19 109 SER A C 1
ATOM 812 O O . SER A 1 109 ? 6.057 12.583 -0.234 1.00 90.19 109 SER A O 1
ATOM 814 N N . ASP A 1 110 ? 6.866 14.654 0.112 1.00 91.38 110 ASP A N 1
ATOM 815 C CA . ASP A 1 110 ? 7.081 14.969 -1.305 1.00 91.38 110 ASP A CA 1
ATOM 816 C C . ASP A 1 110 ? 8.140 14.032 -1.907 1.00 91.38 110 ASP A C 1
ATOM 818 O O . ASP A 1 110 ? 7.928 13.433 -2.954 1.00 91.38 110 ASP A O 1
ATOM 822 N N . TYR A 1 111 ? 9.221 13.777 -1.163 1.00 91.81 111 TYR A N 1
ATOM 823 C CA . TYR A 1 111 ? 10.251 12.822 -1.571 1.00 91.81 111 TYR A CA 1
ATOM 824 C C . TYR A 1 111 ? 9.718 11.384 -1.662 1.00 91.81 111 TYR A C 1
ATOM 826 O O . TYR A 1 111 ? 10.046 10.645 -2.584 1.00 91.81 111 TYR A O 1
ATOM 834 N N . ALA A 1 112 ? 8.871 10.966 -0.721 1.00 92.38 112 ALA A N 1
ATOM 835 C CA . ALA A 1 112 ? 8.261 9.643 -0.786 1.00 92.38 112 ALA A CA 1
ATOM 836 C C . ALA A 1 112 ? 7.304 9.491 -1.977 1.00 92.38 112 ALA A C 1
ATOM 838 O O . ALA A 1 112 ? 7.233 8.412 -2.562 1.00 92.38 112 ALA A O 1
ATOM 839 N N . GLU A 1 113 ? 6.576 10.553 -2.333 1.00 93.00 113 GLU A N 1
ATOM 840 C CA . GLU A 1 113 ? 5.740 10.582 -3.533 1.00 93.00 113 GLU A CA 1
ATOM 841 C C . GLU A 1 113 ? 6.590 10.398 -4.798 1.00 93.00 113 GLU A C 1
ATOM 843 O O . GLU A 1 113 ? 6.268 9.543 -5.623 1.00 93.00 113 GLU A O 1
ATOM 848 N N . GLU A 1 114 ? 7.707 11.121 -4.908 1.00 93.00 114 GLU A N 1
ATOM 849 C CA . GLU A 1 114 ? 8.657 10.985 -6.019 1.00 93.00 114 GLU A CA 1
ATOM 850 C C . GLU A 1 114 ? 9.230 9.566 -6.122 1.00 93.00 114 GLU A C 1
ATOM 852 O O . GLU A 1 114 ? 9.221 8.981 -7.203 1.00 93.00 114 GLU A O 1
ATOM 857 N N . VAL A 1 115 ? 9.676 8.978 -5.004 1.00 93.1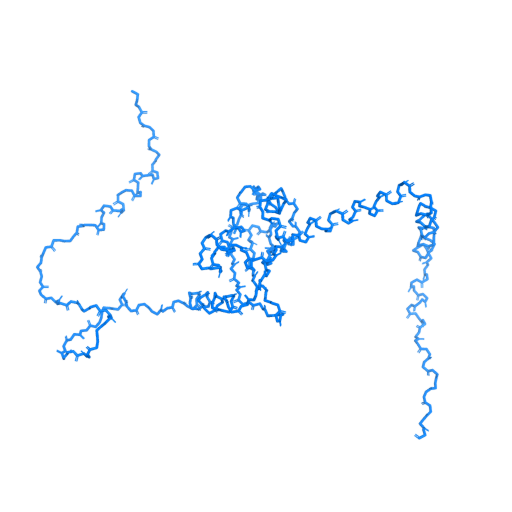9 115 VAL A N 1
ATOM 858 C CA . VAL A 1 115 ? 10.225 7.608 -4.976 1.00 93.19 115 VAL A CA 1
ATOM 859 C C . VAL A 1 115 ? 9.193 6.581 -5.449 1.00 93.19 115 VAL A C 1
ATOM 861 O O . VAL A 1 115 ? 9.527 5.666 -6.204 1.00 93.19 115 VAL A O 1
ATOM 864 N N . LEU A 1 116 ? 7.940 6.719 -5.013 1.00 93.25 116 LEU A N 1
ATOM 865 C CA . LEU A 1 116 ? 6.858 5.824 -5.419 1.00 93.25 116 LEU A CA 1
ATOM 866 C C . LEU A 1 116 ? 6.517 5.984 -6.907 1.00 93.25 116 LEU A C 1
ATOM 868 O O . LEU A 1 116 ? 6.366 4.980 -7.600 1.00 93.25 116 LEU A O 1
ATOM 872 N N . LEU A 1 117 ? 6.434 7.217 -7.412 1.00 92.50 117 LEU A N 1
ATOM 873 C CA . LEU A 1 117 ? 6.152 7.481 -8.827 1.00 92.50 117 LEU A CA 1
ATOM 874 C C . LEU A 1 117 ? 7.280 7.013 -9.745 1.00 92.50 117 LEU A C 1
ATOM 876 O O . LEU A 1 117 ? 6.992 6.407 -10.775 1.00 92.50 117 LEU A O 1
ATOM 880 N N . ASP A 1 118 ? 8.541 7.233 -9.363 1.00 91.88 118 ASP A N 1
ATOM 881 C CA . ASP A 1 118 ? 9.707 6.724 -10.098 1.00 91.88 118 ASP A CA 1
ATOM 882 C C . ASP A 1 118 ? 9.643 5.199 -10.223 1.00 91.88 118 ASP A C 1
ATOM 884 O O . ASP A 1 118 ? 9.829 4.642 -11.305 1.00 91.88 118 ASP A O 1
ATOM 888 N N . ALA A 1 119 ? 9.301 4.512 -9.130 1.00 92.31 119 ALA A N 1
ATOM 889 C CA . ALA A 1 119 ? 9.154 3.064 -9.128 1.00 92.31 119 ALA A CA 1
ATOM 890 C C . ALA A 1 119 ? 8.058 2.595 -10.095 1.00 92.31 119 ALA A C 1
ATOM 892 O O . ALA A 1 119 ? 8.303 1.692 -10.895 1.00 92.31 119 ALA A O 1
ATOM 893 N N . VAL A 1 120 ? 6.882 3.228 -10.073 1.00 92.50 120 VAL A N 1
ATOM 894 C CA . VAL A 1 120 ? 5.788 2.897 -11.000 1.00 92.50 120 VAL A CA 1
ATOM 895 C C . VAL A 1 120 ? 6.198 3.167 -12.453 1.00 92.50 120 VAL A C 1
ATOM 897 O O . VAL A 1 120 ? 6.072 2.283 -13.300 1.00 92.50 120 VAL A O 1
ATOM 900 N N . ALA A 1 121 ? 6.749 4.348 -12.738 1.00 90.25 121 ALA A N 1
ATOM 901 C CA . ALA A 1 121 ? 7.175 4.741 -14.081 1.00 90.25 121 ALA A CA 1
ATOM 902 C C . ALA A 1 121 ? 8.263 3.813 -14.645 1.00 90.25 121 ALA A C 1
ATOM 904 O O . ALA A 1 121 ? 8.229 3.466 -15.829 1.00 90.25 121 ALA A O 1
ATOM 905 N N . SER A 1 122 ? 9.197 3.367 -13.796 1.00 87.94 122 SER A N 1
ATOM 906 C CA . SER A 1 122 ? 10.267 2.446 -14.195 1.00 87.94 122 SER A CA 1
ATOM 907 C C . SER A 1 122 ? 9.737 1.097 -14.693 1.00 87.94 122 SER A C 1
ATOM 909 O O . SER A 1 122 ? 10.362 0.475 -15.548 1.00 87.94 122 SER A O 1
ATOM 911 N N . MET A 1 123 ? 8.561 0.679 -14.218 1.00 87.94 123 MET A N 1
ATOM 912 C CA . MET A 1 123 ? 7.943 -0.602 -14.563 1.00 87.94 123 MET A CA 1
ATOM 913 C C . MET A 1 123 ? 7.006 -0.502 -15.764 1.00 87.94 123 MET A C 1
ATOM 915 O O . MET A 1 123 ? 6.969 -1.410 -16.592 1.00 87.94 123 MET A O 1
ATOM 919 N N . SER A 1 124 ? 6.305 0.623 -15.908 1.00 80.75 124 SER A N 1
ATOM 920 C CA . SER A 1 124 ? 5.417 0.882 -17.046 1.00 80.75 124 SER A CA 1
ATOM 921 C C . SER A 1 124 ? 6.159 1.134 -18.365 1.00 80.75 124 SER A C 1
ATOM 923 O O . SER A 1 124 ? 5.553 1.160 -19.433 1.00 80.75 124 SER A O 1
ATOM 925 N N . GLY A 1 125 ? 7.481 1.333 -18.338 1.00 71.00 125 GLY A N 1
ATOM 926 C CA . GLY A 1 125 ? 8.291 1.580 -19.537 1.00 71.00 125 GLY A CA 1
ATOM 927 C C . GLY A 1 125 ? 8.055 2.941 -20.208 1.00 71.00 125 GLY A C 1
ATOM 928 O O . GLY A 1 125 ? 8.699 3.236 -21.213 1.00 71.00 125 GLY A O 1
ATOM 929 N N . SER A 1 126 ? 7.161 3.761 -19.654 1.00 68.62 126 SER A N 1
ATOM 930 C CA . SER A 1 126 ? 6.889 5.150 -20.015 1.00 68.62 126 SER A CA 1
ATOM 931 C C . SER A 1 126 ? 6.444 5.903 -18.764 1.00 68.62 126 SER A C 1
ATOM 933 O O . SER A 1 126 ? 5.625 5.405 -17.993 1.00 68.62 126 SER A O 1
ATOM 935 N N . SER A 1 127 ? 6.937 7.128 -18.585 1.00 68.12 127 SER A N 1
ATOM 936 C CA . SER A 1 127 ? 6.548 8.001 -17.470 1.00 68.12 127 SER A CA 1
ATOM 937 C C . SER A 1 127 ? 5.075 8.413 -17.501 1.00 68.12 127 SER A C 1
ATOM 939 O O . SER A 1 127 ? 4.549 8.865 -16.489 1.00 68.12 127 SER A O 1
ATOM 941 N N . ASN A 1 128 ? 4.416 8.276 -18.654 1.00 68.50 128 ASN A N 1
ATOM 942 C CA . ASN A 1 128 ? 3.040 8.729 -18.848 1.00 68.50 128 ASN A CA 1
ATOM 943 C C . ASN A 1 128 ? 2.006 7.608 -18.685 1.00 68.50 128 ASN A C 1
ATOM 945 O O . ASN A 1 128 ? 0.816 7.905 -18.643 1.00 68.50 128 ASN A O 1
ATOM 949 N N . ASP A 1 129 ? 2.432 6.346 -18.583 1.00 79.56 129 ASP A N 1
ATOM 950 C CA . ASP A 1 129 ? 1.522 5.201 -18.491 1.00 79.56 129 ASP A CA 1
ATOM 951 C C . ASP A 1 129 ? 1.478 4.620 -17.073 1.00 79.56 129 ASP A C 1
ATOM 953 O O . ASP A 1 129 ? 1.951 3.525 -16.779 1.00 79.56 129 ASP A O 1
ATOM 957 N N . LEU A 1 130 ? 0.921 5.391 -16.143 1.00 88.12 130 LEU A N 1
ATOM 958 C CA . LEU A 1 130 ? 0.740 4.955 -14.755 1.00 88.12 130 LEU A CA 1
ATOM 959 C C . LEU A 1 130 ? -0.558 4.142 -14.561 1.00 88.12 130 LEU A C 1
ATOM 961 O O . LEU A 1 130 ? -0.850 3.715 -13.442 1.00 88.12 130 LEU A O 1
ATOM 965 N N . HIS A 1 131 ? -1.345 3.931 -15.624 1.00 89.38 131 HIS A N 1
ATOM 966 C CA . HIS A 1 131 ? -2.663 3.290 -15.559 1.00 89.38 131 HIS A CA 1
ATOM 967 C C . HIS A 1 131 ? -2.595 1.791 -15.258 1.00 89.38 131 HIS A C 1
ATOM 969 O O . HIS A 1 131 ? -3.511 1.257 -14.636 1.00 89.38 131 HIS A O 1
ATOM 975 N N . HIS A 1 132 ? -1.488 1.131 -15.604 1.00 90.56 132 HIS A N 1
ATOM 976 C CA . HIS A 1 132 ? -1.256 -0.261 -15.222 1.00 90.56 132 HIS A CA 1
ATOM 977 C C . HIS A 1 132 ? -1.013 -0.442 -13.718 1.00 90.56 132 HIS A C 1
ATOM 979 O O . HIS A 1 132 ? -1.173 -1.547 -13.209 1.00 90.56 132 HIS A O 1
ATOM 985 N N . CYS A 1 133 ? -0.672 0.608 -12.966 1.00 93.75 133 CYS A N 1
ATOM 986 C CA . CYS A 1 133 ? -0.579 0.500 -11.514 1.00 93.75 133 CYS A CA 1
ATOM 987 C C . CYS A 1 133 ? -1.970 0.648 -10.891 1.00 93.75 133 CYS A C 1
ATOM 989 O O . CYS A 1 133 ? -2.531 1.742 -10.842 1.00 93.75 133 CYS A O 1
ATOM 991 N N . ALA A 1 134 ? -2.511 -0.455 -10.376 1.00 93.38 134 ALA A N 1
ATOM 992 C CA . ALA A 1 134 ? -3.797 -0.484 -9.686 1.00 93.38 134 ALA A CA 1
ATOM 993 C C . ALA A 1 134 ? -3.734 0.127 -8.277 1.00 93.38 134 ALA A C 1
ATOM 995 O O . ALA A 1 134 ? -4.770 0.420 -7.685 1.00 93.38 134 ALA A O 1
ATOM 996 N N . GLY A 1 135 ? -2.539 0.313 -7.710 1.00 92.81 135 GLY A N 1
ATOM 997 C CA . GLY A 1 135 ? -2.375 0.935 -6.401 1.00 92.81 135 GLY A CA 1
ATOM 998 C C . GLY A 1 135 ? -1.082 0.565 -5.689 1.00 92.81 135 GLY A C 1
ATOM 999 O O . GLY A 1 135 ? -0.289 -0.256 -6.161 1.00 92.81 135 GLY A O 1
ATOM 1000 N N . ILE A 1 136 ? -0.886 1.180 -4.523 1.00 93.12 136 ILE A N 1
ATOM 1001 C CA . ILE A 1 136 ? 0.321 1.035 -3.710 1.00 93.12 136 ILE A CA 1
ATOM 1002 C C . ILE A 1 136 ? -0.042 0.482 -2.329 1.00 93.12 136 ILE A C 1
ATOM 1004 O O . ILE A 1 136 ? -0.877 1.025 -1.595 1.00 93.12 136 ILE A O 1
ATOM 1008 N N . VAL A 1 137 ? 0.634 -0.593 -1.937 1.00 91.69 137 VAL A N 1
ATOM 1009 C CA . VAL A 1 137 ? 0.644 -1.113 -0.570 1.00 91.69 137 VAL A CA 1
ATOM 1010 C C . VAL A 1 137 ? 1.881 -0.565 0.109 1.00 91.69 137 VAL A C 1
ATOM 1012 O O . VAL A 1 137 ? 2.987 -0.988 -0.177 1.00 91.69 137 VAL A O 1
ATOM 1015 N N . ALA A 1 138 ? 1.711 0.395 1.013 1.00 90.12 138 ALA A N 1
ATOM 1016 C CA . ALA A 1 138 ? 2.836 0.960 1.744 1.00 90.12 138 ALA A CA 1
ATOM 1017 C C . ALA A 1 138 ? 2.759 0.567 3.222 1.00 90.12 138 ALA A C 1
ATOM 1019 O O . ALA A 1 138 ? 2.007 1.153 4.015 1.00 90.12 138 ALA A O 1
ATOM 1020 N N . LYS A 1 139 ? 3.515 -0.463 3.604 1.00 85.75 139 LYS A N 1
ATOM 1021 C CA . LYS A 1 139 ? 3.471 -1.032 4.955 1.00 85.75 139 LYS A CA 1
ATOM 1022 C C . LYS A 1 139 ? 4.006 -0.029 5.968 1.00 85.75 139 LYS A C 1
ATOM 1024 O O . LYS A 1 139 ? 5.077 0.548 5.815 1.00 85.75 139 LYS A O 1
ATOM 1029 N N . ARG A 1 140 ? 3.223 0.190 7.032 1.00 78.94 140 ARG A N 1
ATOM 1030 C CA . ARG A 1 140 ? 3.551 1.102 8.151 1.00 78.94 140 ARG A CA 1
ATOM 1031 C C . ARG A 1 140 ? 3.875 2.541 7.719 1.00 78.94 140 ARG A C 1
ATOM 1033 O O . ARG A 1 140 ? 4.371 3.320 8.536 1.00 78.94 140 ARG A O 1
ATOM 1040 N N . PHE A 1 141 ? 3.516 2.910 6.492 1.00 82.81 141 PHE A N 1
ATOM 1041 C CA . PHE A 1 141 ? 3.709 4.232 5.931 1.00 82.81 141 PHE A CA 1
ATOM 1042 C C . PHE A 1 141 ? 2.356 4.925 5.810 1.00 82.81 141 PHE A C 1
ATOM 1044 O O . PHE A 1 141 ? 1.488 4.535 5.032 1.00 82.81 141 PHE A O 1
ATOM 1051 N N . LYS A 1 142 ? 2.147 5.927 6.666 1.00 75.44 142 LYS A N 1
ATOM 1052 C CA . LYS A 1 142 ? 0.910 6.712 6.748 1.00 75.44 142 LYS A CA 1
ATOM 1053 C C . LYS A 1 142 ? 1.251 8.161 6.442 1.00 75.44 142 LYS A C 1
ATOM 1055 O O . LYS A 1 142 ? 1.391 8.969 7.356 1.00 75.44 142 LYS A O 1
ATOM 1060 N N . SER A 1 143 ? 1.465 8.462 5.169 1.00 79.25 143 SER A N 1
ATOM 1061 C CA . SER A 1 143 ? 1.923 9.777 4.728 1.00 79.25 143 SER A CA 1
ATOM 1062 C C . SER A 1 143 ? 0.874 10.498 3.889 1.00 79.25 143 SER A C 1
ATOM 1064 O O . SER A 1 143 ? -0.043 9.897 3.324 1.00 79.25 143 SER A O 1
ATOM 1066 N N . LYS A 1 144 ? 1.038 11.819 3.804 1.00 88.00 144 LYS A N 1
ATOM 1067 C CA . LYS A 1 144 ? 0.317 12.668 2.856 1.00 88.00 144 LYS A CA 1
ATOM 1068 C C . LYS A 1 144 ? 0.567 12.216 1.403 1.00 88.00 144 LYS A C 1
ATOM 1070 O O . LYS A 1 144 ? -0.368 12.274 0.617 1.00 88.00 144 LYS A O 1
ATOM 1075 N N . ALA A 1 145 ? 1.735 11.641 1.106 1.00 91.19 145 ALA A N 1
ATOM 1076 C CA . ALA A 1 145 ? 2.126 11.146 -0.214 1.00 91.19 145 ALA A CA 1
ATOM 1077 C C . ALA A 1 145 ? 1.108 10.161 -0.800 1.00 91.19 145 ALA A C 1
ATOM 1079 O O . ALA A 1 145 ? 0.620 10.364 -1.902 1.00 91.19 145 ALA A O 1
ATOM 1080 N N . LEU A 1 146 ? 0.706 9.133 -0.041 1.00 90.75 146 LEU A N 1
ATOM 1081 C CA . LEU A 1 146 ? -0.263 8.139 -0.530 1.00 90.75 146 LEU A CA 1
ATOM 1082 C C . LEU A 1 146 ? -1.643 8.751 -0.798 1.00 90.75 146 LEU A C 1
ATOM 1084 O O . LEU A 1 146 ? -2.326 8.355 -1.738 1.00 90.75 146 LEU A O 1
ATOM 1088 N N . ARG A 1 147 ? -2.054 9.729 0.017 1.00 88.88 147 ARG A N 1
ATOM 1089 C CA . ARG A 1 147 ? -3.329 10.438 -0.171 1.00 88.88 147 ARG A CA 1
ATOM 1090 C C . ARG A 1 147 ? -3.291 11.374 -1.371 1.00 88.88 147 ARG A C 1
ATOM 1092 O O . ARG A 1 147 ? -4.313 11.566 -2.021 1.00 88.88 147 ARG A O 1
ATOM 1099 N N . ASP A 1 148 ? -2.153 12.011 -1.612 1.00 91.12 148 ASP A N 1
ATOM 1100 C CA . ASP A 1 148 ? -1.981 12.911 -2.745 1.00 91.12 148 ASP A CA 1
ATOM 1101 C C . ASP A 1 148 ? -1.850 12.117 -4.051 1.00 91.12 148 ASP A C 1
ATOM 1103 O O . ASP A 1 148 ? -2.468 12.510 -5.037 1.00 91.12 148 ASP A O 1
ATOM 1107 N N . LEU A 1 149 ? -1.204 10.945 -4.028 1.00 91.81 149 LEU A N 1
ATOM 1108 C CA . LEU A 1 149 ? -1.190 9.999 -5.148 1.00 91.81 149 LEU A CA 1
ATOM 1109 C C . LEU A 1 149 ? -2.587 9.500 -5.510 1.00 91.81 149 LEU A C 1
ATOM 1111 O O . LEU A 1 149 ? -2.962 9.573 -6.670 1.00 91.81 149 LEU A O 1
ATOM 1115 N N . GLU A 1 150 ? -3.386 9.066 -4.534 1.00 89.69 150 GLU A N 1
ATOM 1116 C CA . GLU A 1 150 ? -4.775 8.636 -4.773 1.00 89.69 150 GLU A CA 1
ATOM 1117 C C . GLU A 1 150 ? -5.649 9.791 -5.296 1.00 89.69 150 GLU A C 1
ATOM 1119 O O . GLU A 1 150 ? -6.521 9.591 -6.138 1.00 89.69 150 GLU A O 1
ATOM 1124 N N . ARG A 1 151 ? -5.386 11.035 -4.862 1.00 90.06 151 ARG A N 1
ATOM 1125 C CA . ARG A 1 151 ? -6.096 12.222 -5.372 1.00 90.06 151 ARG A CA 1
ATOM 1126 C C . ARG A 1 151 ? -5.711 12.559 -6.815 1.00 90.06 151 ARG A C 1
ATOM 1128 O O . ARG A 1 151 ? -6.576 12.975 -7.580 1.00 90.06 151 ARG A O 1
ATOM 1135 N N . LYS A 1 152 ? -4.430 12.427 -7.173 1.00 91.81 152 LYS A N 1
ATOM 1136 C CA . LYS A 1 152 ? -3.908 12.705 -8.525 1.00 91.81 152 LYS A CA 1
ATOM 1137 C C . LYS A 1 152 ? -4.231 11.571 -9.506 1.00 91.81 152 LYS A C 1
ATOM 1139 O O . LYS A 1 152 ? -4.531 11.832 -10.667 1.00 91.81 152 LYS A O 1
ATOM 1144 N N . HIS A 1 153 ? -4.221 10.330 -9.027 1.00 91.19 153 HIS A N 1
ATOM 1145 C CA . HIS A 1 153 ? -4.425 9.104 -9.793 1.00 91.19 153 HIS A CA 1
ATOM 1146 C C . HIS A 1 153 ? -5.602 8.319 -9.207 1.00 91.19 153 HIS A C 1
ATOM 1148 O O . HIS A 1 153 ? -5.424 7.351 -8.478 1.00 91.19 153 HIS A O 1
ATOM 1154 N N . HIS A 1 154 ? -6.824 8.743 -9.534 1.00 89.81 154 HIS A N 1
ATOM 1155 C CA . HIS A 1 154 ? -8.067 8.238 -8.929 1.00 89.81 154 HIS A CA 1
ATOM 1156 C C . HIS A 1 154 ? -8.348 6.738 -9.149 1.00 89.81 154 HIS A C 1
ATOM 1158 O O . HIS A 1 154 ? -9.208 6.179 -8.475 1.00 89.81 154 HIS A O 1
ATOM 1164 N N . TRP A 1 155 ? -7.657 6.086 -10.090 1.00 90.38 155 TRP A N 1
ATOM 1165 C CA . TRP A 1 155 ? -7.731 4.634 -10.290 1.00 90.38 155 TRP A CA 1
ATOM 1166 C C . TRP A 1 155 ? -6.819 3.852 -9.332 1.00 90.38 155 TRP A C 1
ATOM 1168 O O . TRP A 1 155 ? -7.024 2.654 -9.149 1.00 90.38 155 TRP A O 1
ATOM 1178 N N . MET A 1 156 ? -5.812 4.503 -8.733 1.00 91.00 156 MET A N 1
ATOM 1179 C CA . MET A 1 156 ? -4.898 3.863 -7.792 1.00 91.00 156 MET A CA 1
ATOM 1180 C C . MET A 1 156 ? -5.561 3.715 -6.428 1.00 91.00 156 MET A C 1
ATOM 1182 O O . MET A 1 156 ? -5.882 4.700 -5.764 1.00 91.00 156 MET A O 1
ATOM 1186 N N . VAL A 1 157 ? -5.685 2.477 -5.960 1.00 86.38 157 VAL A N 1
ATOM 1187 C CA . VAL A 1 157 ? -6.232 2.167 -4.639 1.00 86.38 157 VAL A CA 1
ATOM 1188 C C . VAL A 1 157 ? -5.095 1.951 -3.646 1.00 86.38 157 VAL A C 1
ATOM 1190 O O . VAL A 1 157 ? -4.419 0.919 -3.644 1.00 86.38 157 VAL A O 1
ATOM 1193 N N . ASN A 1 158 ? -4.893 2.918 -2.752 1.00 86.81 158 ASN A N 1
ATOM 1194 C CA . ASN A 1 158 ? -3.851 2.837 -1.730 1.00 86.81 158 ASN A CA 1
ATOM 1195 C C . ASN A 1 158 ? -4.400 2.212 -0.440 1.00 86.81 158 ASN A C 1
ATOM 1197 O O . ASN A 1 158 ? -5.186 2.820 0.290 1.00 86.81 158 ASN A O 1
ATOM 1201 N N . MET A 1 159 ? -3.954 0.994 -0.112 1.00 76.62 159 MET A N 1
ATOM 1202 C CA . MET A 1 159 ? -4.514 0.204 1.001 1.00 76.62 159 MET A CA 1
ATOM 1203 C C . MET A 1 159 ? -4.429 0.911 2.361 1.00 76.62 159 MET A C 1
ATOM 1205 O O . MET A 1 159 ? -5.339 0.797 3.182 1.00 76.62 159 MET A O 1
ATOM 1209 N N . SER A 1 160 ? -3.374 1.694 2.602 1.00 77.12 160 SER A N 1
ATOM 1210 C CA . SER A 1 160 ? -3.234 2.490 3.830 1.00 77.12 160 SER A CA 1
ATOM 1211 C C . SER A 1 160 ? -4.347 3.536 3.989 1.00 77.12 160 SER A C 1
ATOM 1213 O O . SER A 1 160 ? -4.793 3.780 5.114 1.00 77.12 160 SER A O 1
ATOM 1215 N N . CYS A 1 161 ? -4.828 4.121 2.888 1.00 72.12 161 CYS A N 1
ATOM 1216 C CA . CYS A 1 161 ? -5.947 5.064 2.880 1.00 72.12 161 CYS A CA 1
ATOM 1217 C C . CYS A 1 161 ? -7.280 4.351 3.130 1.00 72.12 161 CYS A C 1
ATOM 1219 O O . CYS A 1 161 ? -8.052 4.787 3.985 1.00 72.12 161 CYS A O 1
ATOM 1221 N N . GLN A 1 162 ? -7.509 3.215 2.466 1.00 82.69 162 GLN A N 1
ATOM 1222 C CA . GLN A 1 162 ? -8.737 2.426 2.612 1.00 82.69 162 GLN A CA 1
ATOM 1223 C C . GLN A 1 162 ? -8.909 1.893 4.042 1.00 82.69 162 GLN A C 1
ATOM 1225 O O . GLN A 1 162 ? -9.970 2.044 4.649 1.00 82.69 162 GLN A O 1
ATOM 1230 N N . ILE A 1 163 ? -7.835 1.365 4.643 1.00 84.31 163 ILE A N 1
ATOM 1231 C CA . ILE A 1 163 ? -7.841 0.923 6.046 1.00 84.31 163 ILE A CA 1
ATOM 1232 C C . ILE A 1 163 ? -8.118 2.103 6.985 1.00 84.31 163 ILE A C 1
ATOM 1234 O O . ILE A 1 163 ? -8.855 1.950 7.962 1.00 84.31 163 ILE A O 1
ATOM 1238 N N . HIS A 1 164 ? -7.548 3.283 6.714 1.00 83.31 164 HIS A N 1
ATOM 1239 C CA . HIS A 1 164 ? -7.807 4.473 7.523 1.00 83.31 164 HIS A CA 1
ATOM 1240 C C . HIS A 1 164 ? -9.278 4.902 7.452 1.00 83.31 164 HIS A C 1
ATOM 1242 O O . HIS A 1 164 ? -9.887 5.119 8.501 1.00 83.31 164 HIS A O 1
ATOM 1248 N N . GLY A 1 165 ? -9.848 4.973 6.246 1.00 83.94 165 GLY A N 1
ATOM 1249 C CA . GLY A 1 165 ? -11.255 5.309 6.023 1.00 83.94 165 GLY A CA 1
ATOM 1250 C C . GLY A 1 165 ? -12.199 4.320 6.703 1.00 83.94 165 GLY A C 1
ATOM 1251 O O . GLY A 1 165 ? -13.061 4.729 7.478 1.00 83.94 165 GLY A O 1
ATOM 1252 N N . LEU A 1 166 ? -11.967 3.018 6.520 1.00 90.62 166 LEU A N 1
ATOM 1253 C CA . LEU A 1 166 ? -12.752 1.972 7.177 1.00 90.62 166 LEU A CA 1
ATOM 1254 C C . LEU A 1 166 ? -12.651 2.052 8.706 1.00 90.62 166 LEU A C 1
ATOM 1256 O O . LEU A 1 166 ? -13.656 1.949 9.403 1.00 90.62 166 LEU A O 1
ATOM 1260 N N . THR A 1 167 ? -11.448 2.280 9.244 1.00 90.12 167 THR A N 1
ATOM 1261 C CA . THR A 1 167 ? -11.252 2.420 10.696 1.00 90.12 167 THR A CA 1
ATOM 1262 C C . THR A 1 167 ? -12.044 3.604 11.251 1.00 90.12 167 THR A C 1
ATOM 1264 O O . THR A 1 167 ? -12.637 3.488 12.322 1.00 90.12 167 THR A O 1
ATOM 1267 N N . ARG A 1 168 ? -12.072 4.736 10.536 1.00 91.38 168 ARG A N 1
ATOM 1268 C CA . ARG A 1 168 ? -12.872 5.909 10.918 1.00 91.38 168 ARG A CA 1
ATOM 1269 C C . ARG A 1 168 ? -14.364 5.608 10.872 1.00 91.38 168 ARG A C 1
ATOM 1271 O O . ARG A 1 168 ? -15.037 5.836 11.867 1.00 91.38 168 ARG A O 1
ATOM 1278 N N . LEU A 1 169 ? -14.838 4.981 9.800 1.00 93.31 169 LEU A N 1
ATOM 1279 C CA . LEU A 1 169 ? -16.239 4.590 9.668 1.00 93.31 169 LEU A CA 1
ATOM 1280 C C . LEU A 1 169 ? -16.701 3.683 10.820 1.00 93.31 169 LEU A C 1
ATOM 1282 O O . LEU A 1 169 ? -17.751 3.909 11.416 1.00 93.31 169 LEU A O 1
ATOM 1286 N N . VAL A 1 170 ? -15.889 2.688 11.193 1.00 91.88 170 VAL A N 1
ATOM 1287 C CA . VAL A 1 170 ? -16.183 1.804 12.334 1.00 91.88 170 VAL A CA 1
ATOM 1288 C C . VAL A 1 170 ? -16.209 2.578 13.659 1.00 91.88 170 VAL A C 1
ATOM 1290 O O . VAL A 1 170 ? -17.050 2.301 14.517 1.00 91.88 170 VAL A O 1
ATOM 1293 N N . GLN A 1 171 ? -15.313 3.554 13.845 1.00 91.56 171 GLN A N 1
ATOM 1294 C CA . GLN A 1 171 ? -15.327 4.423 15.028 1.00 91.56 171 GLN A CA 1
ATOM 1295 C C . GLN A 1 171 ? -16.592 5.279 15.089 1.00 91.56 171 GLN A C 1
ATOM 1297 O O . GLN A 1 171 ? -17.176 5.406 16.166 1.00 91.56 171 GLN A O 1
ATOM 1302 N N . ASP A 1 172 ? -17.025 5.822 13.955 1.00 93.44 172 ASP A N 1
ATOM 1303 C CA . ASP A 1 172 ? -18.223 6.650 13.866 1.00 93.44 172 ASP A CA 1
ATOM 1304 C C . ASP A 1 172 ? -19.477 5.813 14.139 1.00 93.44 172 ASP A C 1
ATOM 1306 O O . ASP A 1 172 ? -20.307 6.215 14.950 1.00 93.44 172 ASP A O 1
ATOM 1310 N N . PHE A 1 173 ? -19.566 4.582 13.623 1.00 93.00 173 PHE A N 1
ATOM 1311 C CA . PHE A 1 173 ? -20.627 3.647 14.021 1.00 93.00 173 PHE A CA 1
ATOM 1312 C C . PHE A 1 173 ? -20.631 3.385 15.529 1.00 93.00 173 PHE A C 1
ATOM 1314 O O . PHE A 1 173 ? -21.684 3.438 16.160 1.00 93.00 173 PHE A O 1
ATOM 1321 N N . GLY A 1 174 ? -19.463 3.160 16.137 1.00 89.56 174 GLY A N 1
ATOM 1322 C CA . GLY A 1 174 ? -19.348 2.980 17.587 1.00 89.56 174 GLY A CA 1
ATOM 1323 C C . GLY A 1 174 ? -19.798 4.193 18.411 1.00 89.56 174 GLY A C 1
ATOM 1324 O O . GLY A 1 174 ? -20.249 4.030 19.550 1.00 89.56 174 GLY A O 1
ATOM 1325 N N . ARG A 1 175 ? -19.676 5.404 17.857 1.00 89.00 175 ARG A N 1
ATOM 1326 C CA . ARG A 1 175 ? -20.033 6.666 18.520 1.00 89.00 175 ARG A CA 1
ATOM 1327 C C . ARG A 1 175 ? -21.495 7.027 18.322 1.00 89.00 175 ARG A C 1
ATOM 1329 O O . ARG A 1 175 ? -22.166 7.296 19.319 1.00 89.00 175 ARG A O 1
ATOM 1336 N N . GLU A 1 176 ? -21.955 7.000 17.080 1.00 93.81 176 GLU A N 1
ATOM 1337 C CA . GLU A 1 176 ? -23.238 7.558 16.656 1.00 93.81 176 GLU A CA 1
ATOM 1338 C C . GLU A 1 176 ? -24.381 6.539 16.724 1.00 93.81 176 GLU A C 1
ATOM 1340 O O . GLU A 1 176 ? -25.535 6.924 16.895 1.00 93.81 176 GLU A O 1
ATOM 1345 N N . LEU A 1 177 ? -24.094 5.232 16.648 1.00 94.81 177 LEU A N 1
ATOM 1346 C CA . LEU A 1 177 ? -25.131 4.198 16.676 1.00 94.81 177 LEU A CA 1
ATOM 1347 C C . LEU A 1 177 ? -25.233 3.549 18.071 1.00 94.81 177 LEU A C 1
ATOM 1349 O O . LEU A 1 177 ? -24.322 2.822 18.489 1.00 94.81 177 LEU A O 1
ATOM 1353 N N . PRO A 1 178 ? -26.364 3.713 18.793 1.00 92.19 178 PRO A N 1
ATOM 1354 C CA . PRO A 1 178 ? -26.547 3.155 20.138 1.00 92.19 178 PRO A CA 1
ATOM 1355 C C . PRO A 1 178 ? -26.354 1.635 20.213 1.00 92.19 178 PRO A C 1
ATOM 1357 O O . PRO A 1 178 ? -25.852 1.118 21.215 1.00 92.19 178 PRO A O 1
ATOM 1360 N N . LEU A 1 179 ? -26.712 0.916 19.142 1.00 94.06 179 LEU A N 1
ATOM 1361 C CA . LEU A 1 179 ? -26.533 -0.532 19.034 1.00 94.06 179 LEU A CA 1
ATOM 1362 C C . LEU A 1 179 ? -25.055 -0.927 19.131 1.00 94.06 179 LEU A C 1
ATOM 1364 O O . LEU A 1 179 ? -24.701 -1.785 19.940 1.00 94.06 179 LEU A O 1
ATOM 1368 N N . PHE A 1 180 ? -24.192 -0.273 18.349 1.00 92.06 180 PHE A N 1
ATOM 1369 C CA . PHE A 1 180 ? -22.756 -0.545 18.342 1.00 92.06 180 PHE A CA 1
ATOM 1370 C C . PHE A 1 180 ? -22.123 -0.187 19.684 1.00 92.06 180 PHE A C 1
ATOM 1372 O O . PHE A 1 180 ? -21.331 -0.969 20.207 1.00 92.06 180 PHE A O 1
ATOM 1379 N N . ARG A 1 181 ? -22.528 0.934 20.296 1.00 90.88 181 ARG A N 1
ATOM 1380 C CA . ARG A 1 181 ? -22.068 1.321 21.638 1.00 90.88 181 ARG A CA 1
ATOM 1381 C C . ARG A 1 181 ? -22.424 0.266 22.693 1.00 90.88 181 ARG A C 1
ATOM 1383 O O . ARG A 1 181 ? -21.568 -0.137 23.480 1.00 90.88 181 ARG A O 1
ATOM 1390 N N . SER A 1 182 ? -23.672 -0.204 22.697 1.00 93.62 182 SER A N 1
ATOM 1391 C CA . SER A 1 182 ? -24.156 -1.229 23.633 1.00 93.62 182 SER A CA 1
ATOM 1392 C C . SER A 1 182 ? -23.447 -2.570 23.430 1.00 93.62 182 SER A C 1
ATOM 1394 O O . SER A 1 182 ? -22.958 -3.166 24.393 1.00 93.62 182 SER A O 1
ATOM 1396 N N . ALA A 1 183 ? -23.329 -3.020 22.177 1.00 94.06 183 ALA A N 1
ATOM 1397 C CA . ALA A 1 183 ? -22.624 -4.248 21.827 1.00 94.06 183 ALA A CA 1
ATOM 1398 C C 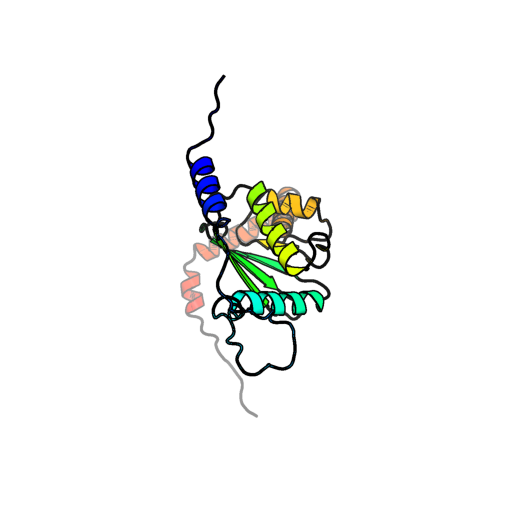. ALA A 1 183 ? -21.143 -4.177 22.229 1.00 94.06 183 ALA A C 1
ATOM 1400 O O . ALA A 1 183 ? -20.658 -5.075 22.913 1.00 94.06 183 ALA A O 1
ATOM 1401 N N . ALA A 1 184 ? -20.446 -3.085 21.900 1.00 90.62 184 ALA A N 1
ATOM 1402 C CA . ALA A 1 184 ? -19.048 -2.883 22.272 1.00 90.62 184 ALA A CA 1
ATOM 1403 C C . ALA A 1 184 ? -18.847 -2.899 23.796 1.00 90.62 184 ALA A C 1
ATOM 1405 O O . ALA A 1 184 ? -17.940 -3.571 24.283 1.00 90.62 184 ALA A O 1
ATOM 1406 N N . ALA A 1 185 ? -19.716 -2.231 24.564 1.00 91.88 185 ALA A N 1
ATOM 1407 C CA . ALA A 1 185 ? -19.636 -2.218 26.025 1.00 91.88 185 ALA A CA 1
ATOM 1408 C C . ALA A 1 185 ? -19.859 -3.611 26.642 1.00 91.88 185 ALA A C 1
ATOM 1410 O O . ALA A 1 185 ? -19.131 -4.010 27.555 1.00 91.88 185 ALA A O 1
ATOM 1411 N N . LYS A 1 186 ? -20.841 -4.375 26.145 1.00 95.56 186 LYS A N 1
ATOM 1412 C CA . LYS A 1 186 ? -21.095 -5.752 26.604 1.00 95.56 186 LYS A CA 1
ATOM 1413 C C . LYS A 1 186 ? -19.937 -6.685 26.247 1.00 95.56 186 LYS A C 1
ATOM 1415 O O . LYS A 1 186 ? -19.467 -7.422 27.112 1.00 95.56 186 LYS A O 1
ATOM 1420 N N . SER A 1 187 ? -19.429 -6.601 25.019 1.00 94.50 187 SER A N 1
ATOM 1421 C CA . SER A 1 187 ? -18.261 -7.366 24.571 1.00 94.50 187 SER A CA 1
ATOM 1422 C C . SER A 1 187 ? -17.008 -7.024 25.378 1.00 94.50 187 SER A C 1
ATOM 1424 O O . SER A 1 187 ? -16.269 -7.926 25.761 1.00 94.50 187 SER A O 1
ATOM 1426 N N . ALA A 1 188 ? -16.790 -5.748 25.713 1.00 92.88 188 ALA A N 1
ATOM 1427 C CA . ALA A 1 188 ? -15.675 -5.323 26.558 1.00 92.88 188 ALA A CA 1
ATOM 1428 C C . ALA A 1 188 ? -15.771 -5.903 27.978 1.00 92.88 188 ALA A C 1
ATOM 1430 O O . ALA A 1 188 ? -14.766 -6.375 28.507 1.00 92.88 188 ALA A O 1
ATOM 1431 N N . LYS A 1 189 ? -16.972 -5.942 28.577 1.00 94.88 189 LYS A N 1
ATOM 1432 C CA . LYS A 1 189 ? -17.195 -6.603 29.877 1.00 94.88 189 LYS A CA 1
ATOM 1433 C C . LYS A 1 189 ? -16.882 -8.098 29.815 1.00 94.88 189 LYS A C 1
ATOM 1435 O O . LYS A 1 189 ? -16.198 -8.610 30.697 1.00 94.88 189 LYS A O 1
ATOM 1440 N N . LEU A 1 190 ? -17.338 -8.780 28.763 1.00 93.19 190 LEU A N 1
ATOM 1441 C CA . LEU A 1 190 ? -17.057 -10.200 28.546 1.00 93.19 190 LEU A CA 1
ATOM 1442 C C . LEU A 1 190 ? -15.546 -10.451 28.395 1.00 93.19 190 LEU A C 1
ATOM 1444 O O . LEU A 1 190 ? -14.988 -11.332 29.045 1.00 93.19 190 LEU A O 1
ATOM 1448 N N . ALA A 1 191 ? -14.869 -9.642 27.579 1.00 91.75 191 ALA A N 1
ATOM 1449 C CA . ALA A 1 191 ? -13.428 -9.737 27.372 1.00 91.75 191 ALA A CA 1
ATOM 1450 C C . ALA A 1 191 ? -12.643 -9.473 28.666 1.00 91.75 191 ALA A C 1
ATOM 1452 O O . ALA A 1 191 ? -11.714 -10.215 28.976 1.00 91.75 191 ALA A O 1
ATOM 1453 N N . ALA A 1 192 ? -13.024 -8.455 29.445 1.00 90.50 192 ALA A N 1
ATOM 1454 C CA . ALA A 1 192 ? -12.405 -8.154 30.734 1.00 90.50 192 ALA A CA 1
ATOM 1455 C C . ALA A 1 192 ? -12.558 -9.319 31.721 1.00 90.50 192 ALA A C 1
ATOM 1457 O O . ALA A 1 192 ? -11.582 -9.707 32.359 1.00 90.50 192 ALA A O 1
ATOM 1458 N N . TYR A 1 193 ? -13.746 -9.925 31.784 1.00 88.94 193 TYR A N 1
ATOM 1459 C CA . TYR A 1 193 ? -13.998 -11.112 32.597 1.00 88.94 193 TYR A CA 1
ATOM 1460 C C . TYR A 1 193 ? -13.081 -12.283 32.209 1.00 88.94 193 TYR A C 1
ATOM 1462 O O . TYR A 1 193 ? -12.396 -12.835 33.068 1.00 88.94 193 TYR A O 1
ATOM 1470 N N . PHE A 1 194 ? -12.986 -12.618 30.917 1.00 86.50 194 PHE A N 1
ATOM 1471 C CA . PHE A 1 194 ? -12.107 -13.699 30.450 1.00 86.50 194 PHE A CA 1
ATOM 1472 C C . PHE A 1 194 ? -10.612 -13.398 30.608 1.00 86.50 194 PHE A C 1
ATOM 1474 O O . PHE A 1 194 ? -9.832 -14.325 30.819 1.00 86.50 194 PHE A O 1
ATOM 1481 N N . ASN A 1 195 ? -10.203 -12.132 30.510 1.00 85.19 195 ASN A N 1
ATOM 1482 C CA . ASN A 1 195 ? -8.810 -11.726 30.699 1.00 85.19 195 ASN A CA 1
ATOM 1483 C C . ASN A 1 195 ? -8.399 -11.699 32.179 1.00 85.19 195 ASN A C 1
ATOM 1485 O O . ASN A 1 195 ? -7.242 -11.979 32.482 1.00 85.19 195 ASN A O 1
ATOM 1489 N N . ALA A 1 196 ? -9.322 -11.366 33.087 1.00 83.19 196 ALA A N 1
ATOM 1490 C CA . ALA A 1 196 ? -9.091 -11.376 34.532 1.00 83.19 196 ALA A CA 1
ATOM 1491 C C . ALA A 1 196 ? -9.183 -12.787 35.132 1.00 83.19 196 ALA A C 1
ATOM 1493 O O . ALA A 1 196 ? -8.594 -13.065 36.175 1.00 83.19 196 ALA A O 1
ATOM 1494 N N . MET A 1 197 ? -9.914 -13.692 34.480 1.00 74.44 197 MET A N 1
ATOM 1495 C CA . MET A 1 197 ? -9.999 -15.077 34.910 1.00 74.44 197 MET A CA 1
ATOM 1496 C C . MET A 1 197 ? -8.748 -15.856 34.463 1.00 74.44 197 MET A C 1
ATOM 1498 O O . MET A 1 197 ? -8.342 -15.759 33.303 1.00 74.44 197 MET A O 1
ATOM 1502 N N . PRO A 1 198 ? -8.187 -16.757 35.292 1.00 67.50 198 PRO A N 1
ATOM 1503 C CA . PRO A 1 198 ? -7.153 -17.702 34.859 1.00 67.50 198 PRO A CA 1
ATOM 1504 C C . PRO A 1 198 ? -7.681 -18.763 33.863 1.00 67.50 198 PRO A C 1
ATOM 1506 O O . PRO A 1 198 ? -7.035 -19.789 33.648 1.00 67.50 198 PRO A O 1
ATOM 1509 N N . ALA A 1 199 ? -8.830 -18.532 33.213 1.00 58.62 199 ALA A N 1
ATOM 1510 C CA . ALA A 1 199 ? -9.471 -19.414 32.239 1.00 58.62 199 ALA A CA 1
ATOM 1511 C C . ALA A 1 199 ? -8.572 -19.760 31.047 1.00 58.62 199 ALA A C 1
ATOM 1513 O O . ALA A 1 199 ? -8.677 -20.861 30.515 1.00 58.62 199 ALA A O 1
ATOM 1514 N N . ARG A 1 200 ? -7.621 -18.892 30.666 1.00 58.03 200 ARG A N 1
ATOM 1515 C CA . ARG A 1 200 ? -6.590 -19.246 29.669 1.00 58.03 200 ARG A CA 1
ATOM 1516 C C . ARG A 1 200 ? -5.770 -20.479 30.076 1.00 58.03 200 ARG A C 1
ATOM 1518 O O . ARG A 1 200 ? -5.377 -21.252 29.206 1.00 58.03 200 ARG A O 1
ATOM 1525 N N . SER A 1 201 ? -5.536 -20.692 31.374 1.00 57.75 201 SER A N 1
ATOM 1526 C CA . SER A 1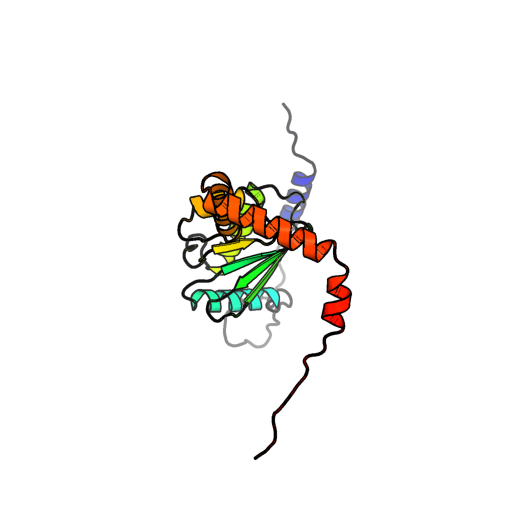 201 ? -4.849 -21.891 31.880 1.00 57.75 201 SER A CA 1
ATOM 1527 C C . SER A 1 201 ? -5.749 -23.135 31.891 1.00 57.75 201 SER A C 1
ATOM 1529 O O . SER A 1 201 ? -5.252 -24.240 31.686 1.00 57.75 201 SER A O 1
ATOM 1531 N N . LEU A 1 202 ? -7.067 -22.959 32.050 1.00 59.72 202 LEU A N 1
ATOM 1532 C CA . LEU A 1 202 ? -8.056 -24.043 32.042 1.00 59.72 202 LEU A CA 1
ATOM 1533 C C . LEU A 1 202 ? -8.400 -24.496 30.614 1.00 59.72 202 LEU A C 1
ATOM 1535 O O . LEU A 1 202 ? -8.462 -25.692 30.346 1.00 59.72 202 LEU A O 1
ATOM 1539 N N . LEU A 1 203 ? -8.514 -23.562 29.667 1.00 58.47 203 LEU A N 1
ATOM 1540 C CA . LEU A 1 203 ? -8.764 -23.857 28.252 1.00 58.47 203 LEU A CA 1
ATOM 1541 C C . LEU A 1 203 ? -7.560 -24.514 27.560 1.00 58.47 203 LEU A C 1
ATOM 1543 O O . LEU A 1 203 ? -7.756 -25.344 26.682 1.00 58.47 203 LEU A O 1
ATOM 1547 N N . ARG A 1 204 ? -6.315 -24.239 27.986 1.00 56.91 204 ARG A N 1
ATOM 1548 C CA . ARG A 1 204 ? -5.138 -25.009 27.521 1.00 56.91 204 ARG A CA 1
ATOM 1549 C C . ARG A 1 204 ? -5.111 -26.452 28.039 1.00 56.91 204 ARG A C 1
ATOM 1551 O O . ARG A 1 204 ? -4.370 -27.263 27.490 1.00 56.91 204 ARG A O 1
ATOM 1558 N N . ARG A 1 205 ? -5.864 -26.772 29.100 1.00 54.97 205 ARG A N 1
ATOM 1559 C CA . ARG A 1 205 ? -5.941 -28.125 29.683 1.00 54.97 205 ARG A CA 1
ATOM 1560 C C . ARG A 1 205 ? -7.076 -28.964 29.105 1.00 54.97 205 ARG A C 1
ATOM 1562 O O . ARG A 1 205 ? -7.001 -30.187 29.174 1.00 54.97 205 ARG A O 1
ATOM 1569 N N . ALA A 1 206 ? -8.080 -28.336 28.502 1.00 57.09 206 ALA A N 1
ATOM 1570 C CA . ALA A 1 206 ? -9.078 -29.032 27.707 1.00 57.09 206 ALA A CA 1
ATOM 1571 C C . ALA A 1 206 ? -8.449 -29.441 26.366 1.00 57.09 206 ALA A C 1
ATOM 1573 O O . ALA A 1 206 ? -8.487 -28.698 25.388 1.00 57.09 206 ALA A O 1
ATOM 1574 N N . LYS A 1 207 ? -7.814 -30.619 26.323 1.00 54.44 207 LYS A N 1
ATOM 1575 C CA . LYS A 1 207 ? -7.530 -31.267 25.038 1.00 54.44 207 LYS A CA 1
ATOM 1576 C C . LYS A 1 207 ? -8.864 -31.547 24.332 1.00 54.44 207 LYS A C 1
ATOM 1578 O O . LYS A 1 207 ? -9.835 -31.856 25.028 1.00 54.44 207 LYS A O 1
ATOM 1583 N N . PRO A 1 208 ? -8.923 -31.476 22.989 1.00 53.56 208 PRO A N 1
ATOM 1584 C CA . PRO A 1 208 ? -10.056 -32.014 22.256 1.00 53.56 208 PRO A CA 1
ATOM 1585 C C . PRO A 1 208 ? -10.225 -33.468 22.685 1.00 53.56 208 PRO A C 1
ATOM 1587 O O . PRO A 1 208 ? -9.305 -34.278 22.567 1.00 53.56 208 PRO A O 1
ATOM 1590 N N . VAL A 1 209 ? -11.373 -33.775 23.273 1.00 56.19 209 VAL A N 1
ATOM 1591 C CA . VAL A 1 209 ? -11.772 -35.154 23.495 1.00 56.19 209 VAL A CA 1
ATOM 1592 C C . VAL A 1 209 ? -12.221 -35.658 22.129 1.00 56.19 209 VAL A C 1
ATOM 1594 O O . VAL A 1 209 ? -13.359 -35.435 21.721 1.00 56.19 209 VAL A O 1
ATOM 1597 N N . ASP A 1 210 ? -11.293 -36.277 21.398 1.00 51.31 210 ASP A N 1
ATOM 1598 C CA . ASP A 1 210 ? -11.589 -37.048 20.193 1.00 51.31 210 ASP A CA 1
ATOM 1599 C C . ASP A 1 210 ? -12.421 -38.268 20.604 1.00 51.31 210 ASP A C 1
ATOM 1601 O O . ASP A 1 210 ? -11.918 -39.362 20.871 1.00 51.31 210 ASP A O 1
ATOM 1605 N N . HIS A 1 211 ? -13.730 -38.071 20.718 1.00 53.31 211 HIS A N 1
ATOM 1606 C CA . HIS A 1 211 ? -14.678 -39.160 20.848 1.00 53.31 211 HIS A CA 1
ATOM 1607 C C . HIS A 1 211 ? -15.337 -39.435 19.497 1.00 53.31 211 HIS A C 1
ATOM 1609 O O . HIS A 1 211 ? -16.142 -38.658 18.995 1.00 53.31 211 HIS A O 1
ATOM 1615 N N . LEU A 1 212 ? -14.988 -40.622 18.988 1.00 54.84 212 LEU A N 1
ATOM 1616 C CA . LEU A 1 212 ? -15.634 -41.414 17.944 1.00 54.84 212 LEU A CA 1
ATOM 1617 C C . LEU A 1 212 ? -15.389 -41.009 16.479 1.00 54.84 212 LEU A C 1
ATOM 1619 O O . LEU A 1 212 ? -16.244 -40.453 15.799 1.00 54.84 212 LEU A O 1
ATOM 1623 N N . ARG A 1 213 ? -14.305 -41.557 15.920 1.00 41.06 213 ARG A N 1
ATOM 1624 C CA . ARG A 1 213 ? -14.391 -42.290 14.647 1.00 41.06 213 ARG A CA 1
ATOM 1625 C C . ARG A 1 213 ? -14.099 -43.761 14.934 1.00 41.06 213 ARG A C 1
ATOM 1627 O O . ARG A 1 213 ? -12.945 -44.144 15.094 1.00 41.06 213 ARG A O 1
ATOM 1634 N N . LYS A 1 214 ? -15.148 -44.578 15.063 1.00 43.81 214 LYS A N 1
ATOM 1635 C CA . LYS A 1 214 ? -14.999 -46.034 14.930 1.00 43.81 214 LYS A CA 1
ATOM 1636 C C . LYS A 1 214 ? -14.875 -46.345 13.432 1.00 43.81 214 LYS A C 1
ATOM 1638 O O . LYS A 1 214 ? -15.661 -45.781 12.670 1.00 43.81 214 LYS A O 1
ATOM 1643 N N . PRO A 1 215 ? -13.914 -47.178 13.009 1.00 49.78 215 PRO A N 1
ATOM 1644 C CA . PRO A 1 215 ? -13.833 -47.620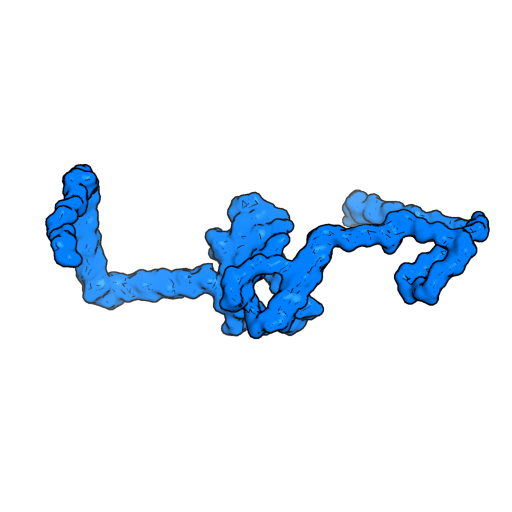 11.626 1.00 49.78 215 PRO A CA 1
ATOM 1645 C C . PRO A 1 215 ? -14.972 -48.609 11.344 1.00 49.78 215 PRO A C 1
ATOM 1647 O O . PRO A 1 215 ? -15.228 -49.503 12.154 1.00 49.78 215 PRO A O 1
ATOM 1650 N N . VAL A 1 216 ? -15.649 -48.412 10.214 1.00 53.38 216 VAL A N 1
ATOM 1651 C CA . VAL A 1 216 ? -16.366 -49.462 9.480 1.00 53.38 216 VAL A CA 1
ATOM 1652 C C . VAL A 1 216 ? -15.565 -49.707 8.215 1.00 53.38 216 VAL A C 1
ATOM 1654 O O . VAL A 1 216 ? -15.153 -48.688 7.612 1.00 53.38 216 VAL A O 1
#

Foldseek 3Di:
DDDPDDPVVVVVVVVVVVVPDDDDDDDDDADDPPDDDDDPPHDHDPPPPPPPDPQNVLLVVLLVVLQVAQAWEWEWECLQPQKIWIWIAGPVRDIRDTDIDGADVPHDLVNVLVVVLCSQCSSPVHSPPSVRHQAYEYPPDDGVSRVVCCVVVVSYDYVSVVVVVVVVVLVCCCVVPVVNVVVVVVVVVVVVVCVPDPVVVVVVVPDPPPPDDDDD

Secondary structure (DSSP, 8-state):
------HHHHHHHHHHHHTT--------PPPPTT-PSPPTTPPPPTTTS----HHHHHHHHHHHHHHTSS-EEEEEE-TTTTEEEEEEE-TTS-EEEEEEEE--SSPPHHHHHHHHHHHHHHHHSSTT--TTEEEEEETT---HHHHHHHHHSTT---HHHHHHHHHHHHHHHHHH-HHHHHHHHHHHHHHHHHHHSTHHHHHTT-----------

Radius of gyration: 29.79 Å; chains: 1; bounding box: 75×90×75 Å

Organism: Zizania palustris (NCBI:txid103762)

Sequence (216 aa):
MGSEETAAVRTARAAQKRSRARAPGTGRTWCRCSSPPPTPGCRPRPSSCAAETPLHASVVDATARVRDALFFQLDADGWREQLVTLSVNLPNGTTVFHRAVPVPAPTPSDYAEEVLLDAVASMSGSSNDLHHCAGIVAKRFKSKALRDLERKHHWMVNMSCQIHGLTRLVQDFGRELPLFRSAAAKSAKLAAYFNAMPARSLLRRAKPVDHLRKPV

pLDDT: mean 74.39, std 19.88, range [36.69, 95.56]